Protein AF-A0A950RPM1-F1 (afdb_monomer)

Radius of gyration: 21.14 Å; Cα contacts (8 Å, |Δi|>4): 166; chains: 1; bounding box: 54×52×48 Å

Foldseek 3Di:
DDADPPQPVAKDWQLHGDGDDDDAAQIWIDDPLDIDGDDDLVRNQVVCVVQVNDDPDDDPDDDDDDDDDDDDDDDPDDPPPPPVPPPDPDPPQPFDWDADPRWTDGRNRTDDDDDPDADPVRVVVVVVLVVVLVSLLCQLSNNWDDDPPHPDIDGDVVSVVSVVVSVVVVVVVVCCVVPVVVPPD

Sequence (185 aa):
ILTDLESTNGTRVNGRVIQICRLQAGDRISLGRSMLLFGSNEEILARMADLGGLPPAAEPGKNSASRTEGSATIRAANLTMPLEQDSPFDLNPGDDITIANGNFFVGTRPLPPLPQKLSPSQAARLAEILDFLHRGLTNATENIRTAEDTSEVQLVFADWQKILGVHMLLGRYLRAISEPESLED

Structure (mmCIF, N/CA/C/O backbone):
data_AF-A0A950RPM1-F1
#
_entry.id   AF-A0A950RPM1-F1
#
loop_
_atom_site.group_PDB
_atom_site.id
_atom_site.type_symbol
_atom_site.label_atom_id
_atom_site.label_alt_id
_atom_site.label_comp_id
_atom_site.label_asym_id
_atom_site.label_entity_id
_atom_site.label_seq_id
_atom_site.pdbx_PDB_ins_code
_atom_site.Cartn_x
_atom_site.Cartn_y
_atom_site.Cartn_z
_atom_site.occupancy
_atom_site.B_iso_or_equiv
_atom_site.auth_seq_id
_atom_site.auth_comp_id
_atom_site.auth_asym_id
_atom_site.auth_atom_id
_atom_site.pdbx_PDB_model_num
ATOM 1 N N . ILE A 1 1 ? 16.239 11.193 -9.837 1.00 89.06 1 ILE A N 1
ATOM 2 C CA . ILE A 1 1 ? 17.192 10.092 -10.120 1.00 89.06 1 ILE A CA 1
ATOM 3 C C . ILE A 1 1 ? 17.511 9.442 -8.787 1.00 89.06 1 ILE A C 1
ATOM 5 O O . ILE A 1 1 ? 17.800 10.178 -7.852 1.00 89.06 1 ILE A O 1
ATOM 9 N N . LEU A 1 2 ? 17.381 8.122 -8.688 1.00 92.12 2 LEU A N 1
ATOM 10 C CA . LEU A 1 2 ? 17.774 7.331 -7.526 1.00 92.12 2 LEU A CA 1
ATOM 11 C C . LEU A 1 2 ? 19.083 6.618 -7.850 1.00 92.12 2 LEU A C 1
ATOM 13 O O . LEU A 1 2 ? 19.191 6.010 -8.914 1.00 92.12 2 LEU A O 1
ATOM 17 N N . THR A 1 3 ? 20.036 6.687 -6.929 1.00 93.81 3 THR A N 1
ATOM 18 C CA . THR A 1 3 ? 21.342 6.041 -7.054 1.00 93.81 3 THR A CA 1
ATOM 19 C C . THR A 1 3 ? 21.618 5.246 -5.788 1.00 93.81 3 THR A C 1
ATOM 21 O O . THR A 1 3 ? 21.488 5.782 -4.688 1.00 93.81 3 THR A O 1
ATOM 24 N N . ASP A 1 4 ? 21.996 3.982 -5.947 1.00 93.50 4 ASP A N 1
ATOM 25 C CA . ASP A 1 4 ? 22.487 3.141 -4.862 1.00 93.50 4 ASP A CA 1
ATOM 26 C C . ASP A 1 4 ? 23.968 3.440 -4.600 1.00 93.50 4 ASP A C 1
ATOM 28 O O . ASP A 1 4 ? 24.782 3.443 -5.524 1.00 93.50 4 ASP A O 1
ATOM 32 N N . LEU A 1 5 ? 24.311 3.709 -3.339 1.00 92.94 5 LEU A N 1
ATOM 33 C CA . LEU A 1 5 ? 25.677 4.011 -2.900 1.00 92.94 5 LEU A CA 1
ATOM 34 C C . LEU A 1 5 ? 26.314 2.783 -2.240 1.00 92.94 5 LEU A C 1
ATOM 36 O O . LEU A 1 5 ? 26.699 2.839 -1.075 1.00 92.94 5 LEU A O 1
ATOM 40 N N . GLU A 1 6 ? 26.369 1.672 -2.978 1.00 87.88 6 GLU A N 1
ATOM 41 C CA . GLU A 1 6 ? 26.925 0.388 -2.520 1.00 87.88 6 GLU A CA 1
ATOM 42 C C . GLU A 1 6 ? 26.231 -0.144 -1.257 1.00 87.88 6 GLU A C 1
ATOM 44 O O . GLU A 1 6 ? 26.862 -0.543 -0.274 1.00 87.88 6 GLU A O 1
ATOM 49 N N . SER A 1 7 ? 24.895 -0.140 -1.258 1.00 86.12 7 SER A N 1
ATOM 50 C CA . SER A 1 7 ? 24.158 -0.642 -0.101 1.00 86.12 7 SER A CA 1
ATOM 51 C C . SER A 1 7 ? 24.370 -2.150 0.074 1.00 86.12 7 SER A C 1
ATOM 53 O O . SER A 1 7 ? 24.330 -2.928 -0.878 1.00 86.12 7 SER A O 1
ATOM 55 N N . THR A 1 8 ? 24.546 -2.597 1.321 1.00 84.44 8 THR A N 1
ATOM 56 C CA . THR A 1 8 ? 24.874 -4.002 1.638 1.00 84.44 8 THR A CA 1
ATOM 57 C C . THR A 1 8 ? 23.846 -5.006 1.104 1.00 84.44 8 THR A C 1
ATOM 59 O O . THR A 1 8 ? 24.207 -6.122 0.744 1.00 84.44 8 THR A O 1
ATOM 62 N N . ASN A 1 9 ? 22.568 -4.615 1.042 1.00 81.44 9 ASN A N 1
ATOM 63 C CA . ASN A 1 9 ? 21.465 -5.473 0.590 1.00 81.44 9 ASN A CA 1
ATOM 64 C C . ASN A 1 9 ? 20.953 -5.119 -0.822 1.00 81.44 9 ASN A C 1
ATOM 66 O O . ASN A 1 9 ? 20.036 -5.780 -1.317 1.00 81.44 9 ASN A O 1
ATOM 70 N N . GLY A 1 10 ? 21.521 -4.084 -1.452 1.00 86.50 10 GLY A N 1
ATOM 71 C CA . GLY A 1 10 ? 21.018 -3.478 -2.681 1.00 86.50 10 GLY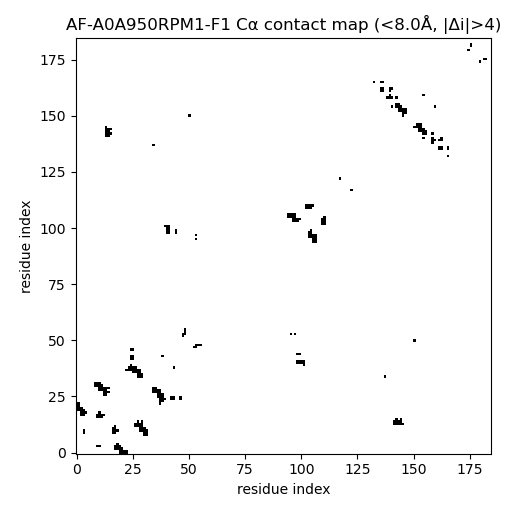 A CA 1
ATOM 72 C C . GLY A 1 10 ? 19.753 -2.631 -2.476 1.00 86.50 10 GLY A C 1
ATOM 73 O O . GLY A 1 10 ? 18.890 -2.938 -1.648 1.00 86.50 10 GLY A O 1
ATOM 74 N N . THR A 1 11 ? 19.609 -1.579 -3.283 1.00 91.00 11 THR A N 1
ATOM 75 C CA . THR A 1 11 ? 18.355 -0.826 -3.426 1.00 91.00 11 THR A CA 1
ATOM 76 C C . THR A 1 11 ? 17.504 -1.458 -4.518 1.00 91.00 11 THR A C 1
ATOM 78 O O . THR A 1 11 ? 18.007 -1.785 -5.596 1.00 91.00 11 THR A O 1
ATOM 81 N N . ARG A 1 12 ? 16.203 -1.631 -4.262 1.00 90.12 12 ARG A N 1
ATOM 82 C CA . ARG A 1 12 ? 15.268 -2.181 -5.252 1.00 90.12 12 ARG A CA 1
ATOM 83 C C . ARG A 1 12 ? 14.197 -1.177 -5.638 1.00 90.12 12 ARG A C 1
ATOM 85 O O . ARG A 1 12 ? 13.674 -0.485 -4.770 1.00 90.12 12 ARG A O 1
ATOM 92 N N . VAL A 1 13 ? 13.831 -1.160 -6.915 1.00 89.75 13 VAL A N 1
ATOM 93 C CA . VAL A 1 13 ? 12.678 -0.430 -7.455 1.00 89.75 13 VAL A CA 1
ATOM 94 C C . VAL A 1 13 ? 11.773 -1.436 -8.156 1.00 89.75 13 VAL A C 1
ATOM 96 O O . VAL A 1 13 ? 12.243 -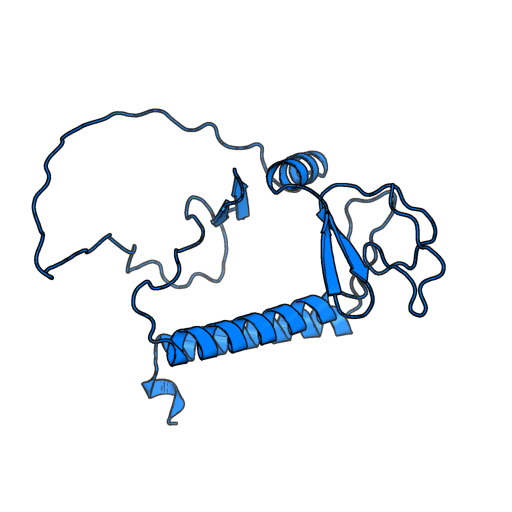2.189 -9.007 1.00 89.75 13 VAL A O 1
ATOM 99 N N . ASN A 1 14 ? 10.501 -1.500 -7.756 1.00 88.12 14 ASN A N 1
ATOM 100 C CA . ASN A 1 14 ? 9.512 -2.464 -8.251 1.00 88.12 14 ASN A CA 1
ATOM 101 C C . ASN A 1 14 ? 10.079 -3.898 -8.287 1.00 88.12 14 ASN A C 1
ATOM 103 O O . ASN A 1 14 ? 10.084 -4.546 -9.327 1.00 88.12 14 ASN A O 1
ATOM 107 N N . GLY A 1 15 ? 10.674 -4.339 -7.171 1.00 83.56 15 GLY A N 1
ATOM 108 C CA . GLY A 1 15 ? 11.259 -5.678 -6.998 1.00 83.56 15 GLY A CA 1
ATOM 109 C C . GLY A 1 15 ? 12.627 -5.914 -7.658 1.00 83.56 15 GLY A C 1
ATOM 110 O O . GLY A 1 15 ? 13.318 -6.875 -7.303 1.00 83.56 15 GLY A O 1
ATOM 111 N N . ARG A 1 16 ? 13.073 -5.031 -8.559 1.00 86.31 16 ARG A N 1
ATOM 112 C CA . ARG A 1 16 ? 14.345 -5.152 -9.292 1.00 86.31 16 ARG A CA 1
ATOM 113 C C . ARG A 1 16 ? 15.472 -4.406 -8.582 1.00 86.31 16 ARG A C 1
ATOM 115 O O . ARG A 1 16 ? 15.290 -3.260 -8.189 1.00 86.31 16 ARG A O 1
ATOM 122 N N . VAL A 1 17 ? 16.640 -5.036 -8.435 1.00 90.00 17 VAL A N 1
ATOM 123 C CA . VAL A 1 17 ? 17.845 -4.376 -7.897 1.00 90.00 17 VAL A CA 1
ATOM 124 C C . VAL A 1 17 ? 18.348 -3.354 -8.914 1.00 90.00 17 VAL A C 1
ATOM 126 O O . VAL A 1 17 ? 18.471 -3.676 -10.094 1.00 90.00 17 VAL A O 1
ATOM 129 N N . ILE A 1 18 ? 18.630 -2.135 -8.459 1.00 92.25 18 ILE A N 1
ATOM 130 C CA . ILE A 1 18 ? 19.110 -1.038 -9.304 1.00 92.25 18 ILE A CA 1
ATOM 131 C C . ILE A 1 18 ? 20.417 -0.470 -8.762 1.00 92.25 18 ILE A C 1
ATOM 133 O O . ILE A 1 18 ? 20.672 -0.512 -7.562 1.00 92.25 18 ILE A O 1
ATOM 137 N N . GLN A 1 19 ? 21.213 0.109 -9.661 1.00 91.38 19 GLN A N 1
ATOM 138 C CA . GLN A 1 19 ? 22.347 0.961 -9.299 1.00 91.38 19 GLN A CA 1
ATOM 139 C C . GLN A 1 19 ? 22.016 2.436 -9.545 1.00 91.38 19 GLN A C 1
ATOM 141 O O . GLN A 1 19 ? 22.232 3.270 -8.675 1.00 91.38 19 GLN A O 1
ATOM 146 N N . ILE A 1 20 ? 21.438 2.761 -10.706 1.00 93.19 20 ILE A N 1
ATOM 147 C CA . ILE A 1 20 ? 20.898 4.087 -11.028 1.00 93.19 20 ILE A CA 1
ATOM 148 C C . ILE A 1 20 ? 19.568 3.888 -11.754 1.00 93.19 20 ILE A C 1
ATOM 150 O O . ILE A 1 20 ? 19.485 3.094 -12.688 1.00 93.19 20 ILE A O 1
ATOM 154 N N . CYS A 1 21 ? 18.527 4.607 -11.341 1.00 91.12 21 CYS A N 1
ATOM 155 C CA . CYS A 1 21 ? 17.209 4.553 -11.967 1.00 91.12 21 CYS A CA 1
ATOM 156 C C . CYS A 1 21 ? 16.540 5.937 -11.966 1.00 91.12 21 CYS A C 1
ATOM 158 O O . CYS A 1 21 ? 16.669 6.720 -11.018 1.00 91.12 21 CYS A O 1
ATOM 160 N N . ARG A 1 22 ? 15.796 6.264 -13.029 1.00 92.19 22 ARG A N 1
ATOM 161 C CA . ARG A 1 22 ? 14.889 7.416 -13.022 1.00 92.19 22 ARG A CA 1
ATOM 162 C C . ARG A 1 22 ? 13.542 6.968 -12.463 1.00 92.19 22 ARG A C 1
ATOM 164 O O . ARG A 1 22 ? 12.794 6.297 -13.157 1.00 92.19 22 ARG A O 1
ATOM 171 N N . LEU A 1 23 ? 13.252 7.391 -11.235 1.00 90.69 23 LEU A N 1
ATOM 172 C CA . LEU A 1 23 ? 11.967 7.133 -10.594 1.00 90.69 23 LEU A CA 1
ATOM 173 C C . LEU A 1 23 ? 10.821 7.836 -11.319 1.00 90.69 23 LEU A C 1
ATOM 175 O O . LEU A 1 23 ? 10.962 8.974 -11.783 1.00 90.69 23 LEU A O 1
ATOM 179 N N . GLN A 1 24 ? 9.688 7.155 -11.350 1.00 89.50 24 GLN A N 1
ATOM 180 C CA . GLN A 1 24 ? 8.403 7.659 -11.790 1.00 89.50 24 GLN A CA 1
ATOM 181 C C . GLN A 1 24 ? 7.399 7.545 -10.640 1.00 89.50 24 GLN A C 1
ATOM 183 O O . GLN A 1 24 ? 7.525 6.668 -9.786 1.00 89.50 24 GLN A O 1
ATOM 188 N N . ALA A 1 25 ? 6.416 8.447 -10.590 1.00 88.00 25 ALA A N 1
ATOM 189 C CA . ALA A 1 25 ? 5.391 8.410 -9.549 1.00 88.00 25 ALA A CA 1
ATOM 190 C C . ALA A 1 25 ? 4.728 7.022 -9.490 1.00 88.00 25 ALA A C 1
ATOM 192 O O . ALA A 1 25 ? 4.478 6.404 -10.519 1.00 88.00 25 ALA A O 1
ATOM 193 N N . GLY A 1 26 ? 4.492 6.507 -8.292 1.00 85.25 26 GLY A N 1
ATOM 194 C CA . GLY A 1 26 ? 3.957 5.167 -8.058 1.00 85.25 26 GLY A CA 1
ATOM 195 C C . GLY A 1 26 ? 5.018 4.069 -7.980 1.00 85.25 26 GLY A C 1
ATOM 196 O O . GLY A 1 26 ? 4.678 2.940 -7.635 1.00 85.25 26 GLY A O 1
ATOM 197 N N . ASP A 1 27 ? 6.295 4.371 -8.241 1.00 88.38 27 ASP A N 1
ATOM 198 C CA . ASP A 1 27 ? 7.369 3.396 -8.062 1.00 88.38 27 ASP A CA 1
ATOM 199 C C . ASP A 1 27 ? 7.525 3.009 -6.590 1.00 88.38 27 ASP A C 1
ATOM 201 O O . ASP A 1 27 ? 7.667 3.855 -5.698 1.00 88.38 27 ASP A O 1
ATOM 205 N N . ARG A 1 28 ? 7.566 1.700 -6.342 1.00 89.25 28 ARG A N 1
ATOM 206 C CA . ARG A 1 28 ? 7.879 1.134 -5.035 1.00 89.25 28 ARG A CA 1
ATOM 207 C C . ARG A 1 28 ? 9.387 1.003 -4.882 1.00 89.25 28 ARG A C 1
ATOM 209 O O . ARG A 1 28 ? 10.024 0.245 -5.608 1.00 89.25 28 ARG A O 1
ATOM 216 N N . ILE A 1 29 ? 9.941 1.628 -3.853 1.00 91.19 29 ILE A N 1
ATOM 217 C CA . ILE A 1 29 ? 11.353 1.531 -3.483 1.00 91.19 29 ILE A CA 1
ATOM 218 C C . ILE A 1 29 ? 11.474 0.645 -2.245 1.00 91.19 29 ILE A C 1
ATOM 220 O O . ILE A 1 29 ? 10.722 0.792 -1.282 1.00 91.19 29 ILE A O 1
ATOM 224 N N . SER A 1 30 ? 12.409 -0.299 -2.252 1.00 88.06 30 SER A N 1
ATOM 225 C CA . SER A 1 30 ? 12.717 -1.136 -1.089 1.00 88.06 30 SER A CA 1
ATOM 226 C C . SER A 1 30 ? 14.166 -0.937 -0.654 1.00 88.06 30 SER A C 1
ATOM 228 O O . SER A 1 30 ? 15.092 -1.071 -1.456 1.00 88.06 30 SER A O 1
ATOM 230 N N . LEU A 1 31 ? 14.328 -0.600 0.629 1.00 86.88 31 LEU A N 1
ATOM 231 C CA . LEU A 1 31 ? 15.597 -0.312 1.297 1.00 86.88 31 LEU A CA 1
ATOM 232 C C . LEU A 1 31 ? 15.710 -1.212 2.530 1.00 86.88 31 LEU A C 1
ATOM 234 O O . LEU A 1 31 ? 15.126 -0.933 3.581 1.00 86.88 31 LEU A O 1
ATOM 238 N N . GLY A 1 32 ? 16.423 -2.332 2.405 1.00 82.00 32 GLY A N 1
ATOM 239 C CA . GLY A 1 32 ? 16.428 -3.360 3.447 1.00 82.00 32 GLY A CA 1
ATOM 240 C C . GLY A 1 32 ? 15.007 -3.860 3.739 1.00 82.00 32 GLY A C 1
ATOM 241 O O . GLY A 1 32 ? 14.409 -4.524 2.903 1.00 82.00 32 GLY A O 1
ATOM 242 N N . ARG A 1 33 ? 14.463 -3.532 4.922 1.00 77.25 33 ARG A N 1
ATOM 243 C CA . ARG A 1 33 ? 13.091 -3.903 5.344 1.00 77.25 33 ARG A CA 1
ATOM 244 C C . ARG A 1 33 ? 12.059 -2.786 5.159 1.00 77.25 33 ARG A C 1
ATOM 246 O O . ARG A 1 33 ? 10.888 -2.990 5.468 1.00 77.25 33 ARG A O 1
ATOM 253 N N . SER A 1 34 ? 12.494 -1.606 4.728 1.00 77.94 34 SER A N 1
ATOM 254 C CA . SER A 1 34 ? 11.624 -0.449 4.541 1.00 77.94 34 SER A CA 1
ATOM 255 C C . SER A 1 34 ? 11.073 -0.427 3.120 1.00 77.94 34 SER A C 1
ATOM 257 O O . SER A 1 34 ? 11.815 -0.656 2.163 1.00 77.94 34 SER A O 1
ATOM 259 N N . MET A 1 35 ? 9.784 -0.116 2.994 1.00 85.88 35 MET A N 1
ATOM 260 C CA . MET A 1 35 ? 9.104 0.117 1.722 1.00 85.88 35 MET A CA 1
ATOM 261 C C . MET A 1 35 ? 8.695 1.587 1.649 1.00 85.88 35 MET A C 1
ATOM 263 O O . MET A 1 35 ? 8.142 2.123 2.608 1.00 85.88 35 MET A O 1
ATOM 267 N N . LEU A 1 36 ? 9.015 2.234 0.533 1.00 88.19 36 LEU A N 1
ATOM 268 C CA . LEU A 1 36 ? 8.648 3.612 0.230 1.00 88.19 36 LEU A CA 1
ATOM 269 C C . LEU A 1 36 ? 7.896 3.632 -1.101 1.00 88.19 36 LEU A C 1
ATOM 271 O O . LEU A 1 36 ? 8.272 2.920 -2.031 1.00 88.19 36 LEU A O 1
ATOM 275 N N . LEU A 1 37 ? 6.876 4.477 -1.200 1.00 88.69 37 LEU A N 1
ATOM 276 C CA . LEU A 1 37 ? 6.186 4.780 -2.449 1.00 88.69 37 LEU A CA 1
ATOM 277 C C . LEU A 1 37 ? 6.633 6.164 -2.923 1.00 88.69 37 LEU A C 1
ATOM 279 O O . LEU A 1 37 ? 6.642 7.109 -2.134 1.00 88.69 37 LEU A O 1
ATOM 283 N N . PHE A 1 38 ? 7.053 6.279 -4.180 1.00 90.12 38 PHE A N 1
ATOM 284 C CA . PHE A 1 38 ? 7.542 7.538 -4.735 1.00 90.12 38 PHE A CA 1
ATOM 285 C C . PHE A 1 38 ? 6.417 8.352 -5.387 1.00 90.12 38 PHE A C 1
ATOM 287 O O . PHE A 1 38 ? 5.630 7.810 -6.155 1.00 90.12 38 PHE A O 1
ATOM 294 N N . GLY A 1 39 ? 6.397 9.663 -5.144 1.00 86.94 39 GLY A N 1
ATOM 295 C CA . GLY A 1 39 ? 5.441 10.607 -5.735 1.00 86.94 39 GLY A CA 1
ATOM 296 C C . GLY A 1 39 ? 4.308 11.015 -4.791 1.00 86.94 39 GLY A C 1
ATOM 297 O O . GLY A 1 39 ? 4.053 10.370 -3.773 1.00 86.94 39 GLY A O 1
ATOM 298 N N . SER A 1 40 ? 3.646 12.122 -5.120 1.00 81.75 40 SER A N 1
ATOM 299 C CA . SER A 1 40 ? 2.413 12.546 -4.459 1.00 81.75 40 SER A CA 1
ATOM 300 C C . SER A 1 40 ? 1.227 11.716 -4.949 1.00 81.75 40 SER A C 1
ATOM 302 O O . SER A 1 40 ? 1.261 11.120 -6.026 1.00 81.75 40 SER A O 1
ATOM 304 N N . ASN A 1 41 ? 0.137 11.716 -4.184 1.00 75.00 41 ASN A N 1
ATOM 305 C CA . ASN A 1 41 ? -1.092 11.055 -4.616 1.00 75.00 41 ASN A CA 1
ATOM 306 C C . ASN A 1 41 ? -1.585 11.599 -5.972 1.00 75.00 41 ASN A C 1
ATOM 308 O O . ASN A 1 41 ? -1.994 10.813 -6.819 1.00 75.00 41 ASN A O 1
ATOM 312 N N . GLU A 1 42 ? -1.473 12.910 -6.212 1.00 78.88 42 GLU A N 1
ATOM 313 C CA . GLU A 1 42 ? -1.831 13.557 -7.486 1.00 78.88 42 GLU A CA 1
ATOM 314 C C . GLU A 1 42 ? -0.942 13.098 -8.651 1.00 78.88 42 GLU A C 1
ATOM 316 O O . GLU A 1 42 ? -1.446 12.794 -9.731 1.00 78.88 42 GLU A O 1
ATOM 321 N N . GLU A 1 43 ? 0.371 12.988 -8.434 1.00 81.81 43 GLU A N 1
ATOM 322 C CA . GLU A 1 43 ? 1.311 12.520 -9.459 1.00 81.81 43 GLU A CA 1
ATOM 323 C C . GLU A 1 43 ? 1.082 11.044 -9.812 1.00 81.81 43 GLU A C 1
ATOM 325 O O . GLU A 1 43 ? 1.159 10.661 -10.982 1.00 81.81 43 GLU A O 1
ATOM 330 N N . ILE A 1 44 ? 0.780 10.213 -8.808 1.00 80.56 44 ILE A N 1
ATOM 331 C CA . ILE A 1 44 ? 0.452 8.794 -8.997 1.00 80.56 44 ILE A CA 1
ATOM 332 C C . ILE A 1 44 ? -0.823 8.662 -9.831 1.00 80.56 44 ILE A C 1
ATOM 334 O O . ILE A 1 44 ? -0.862 7.878 -10.776 1.00 80.56 44 ILE A O 1
ATOM 338 N N . LEU A 1 45 ? -1.844 9.461 -9.527 1.00 74.62 45 LEU A N 1
ATOM 339 C CA . LEU A 1 45 ? -3.117 9.450 -10.243 1.00 74.62 45 LEU A CA 1
ATOM 340 C C . LEU A 1 45 ? -3.000 9.880 -11.693 1.00 74.62 45 LEU A C 1
ATOM 342 O O . LEU A 1 45 ? -3.530 9.197 -12.566 1.00 74.62 45 LEU A O 1
ATOM 346 N N . ALA A 1 46 ? -2.306 10.992 -11.946 1.00 79.06 46 ALA A N 1
ATOM 347 C CA . ALA A 1 46 ? -2.075 11.476 -13.301 1.00 79.06 46 ALA A CA 1
ATOM 348 C C . ALA A 1 46 ? -1.438 10.373 -14.156 1.00 79.06 46 ALA A C 1
ATOM 350 O O . ALA A 1 46 ? -1.905 10.072 -15.250 1.00 79.06 46 ALA A O 1
ATOM 351 N N . ARG A 1 47 ? -0.454 9.668 -13.592 1.00 79.88 47 ARG A N 1
ATOM 352 C CA . ARG A 1 47 ? 0.169 8.522 -14.252 1.00 79.88 47 ARG A CA 1
ATOM 353 C C . ARG A 1 47 ? -0.780 7.332 -14.422 1.00 79.88 47 ARG A C 1
ATOM 355 O O . ARG A 1 47 ? -0.739 6.687 -15.462 1.00 79.88 47 ARG A O 1
ATOM 362 N N . MET A 1 48 ? -1.610 6.999 -13.433 1.00 72.44 48 MET A N 1
ATOM 363 C CA . MET A 1 48 ? -2.595 5.914 -13.572 1.00 72.44 48 MET A CA 1
ATOM 364 C C . MET A 1 48 ? -3.615 6.210 -14.681 1.00 72.44 48 MET A C 1
ATOM 366 O O . MET A 1 48 ? -3.987 5.295 -15.415 1.00 72.44 48 MET A O 1
ATOM 370 N N . ALA A 1 49 ? -4.017 7.475 -14.839 1.00 73.25 49 ALA A N 1
ATOM 371 C CA . ALA A 1 49 ? -4.863 7.926 -15.941 1.00 73.25 49 ALA A CA 1
ATOM 372 C C . ALA A 1 49 ? -4.141 7.803 -17.297 1.00 73.25 49 ALA A C 1
ATOM 374 O O . ALA A 1 49 ? -4.711 7.252 -18.237 1.00 73.25 49 ALA A O 1
ATOM 375 N N . ASP A 1 50 ? -2.870 8.214 -17.379 1.00 75.88 50 ASP A N 1
ATOM 376 C CA . ASP A 1 50 ? -2.047 8.076 -18.593 1.00 75.88 50 ASP A CA 1
ATOM 377 C C . ASP A 1 50 ? -1.846 6.609 -19.013 1.00 75.88 50 ASP A C 1
ATOM 379 O O . ASP A 1 50 ? -1.810 6.292 -20.202 1.00 75.88 50 ASP A O 1
ATOM 383 N N . LEU A 1 51 ? -1.731 5.696 -18.042 1.00 72.00 51 LEU A N 1
ATOM 384 C CA . LEU A 1 51 ? -1.564 4.256 -18.275 1.00 72.00 51 LEU A CA 1
ATOM 385 C C . LEU A 1 51 ? -2.884 3.531 -18.606 1.00 72.00 51 LEU A C 1
ATOM 387 O O . LEU A 1 51 ? -2.861 2.319 -18.825 1.00 72.00 51 LEU A O 1
ATOM 391 N N . GLY A 1 52 ? -4.012 4.253 -18.668 1.00 61.81 52 GLY A N 1
ATOM 392 C CA . GLY A 1 52 ? -5.329 3.717 -19.032 1.00 61.81 52 GLY A CA 1
ATOM 393 C C . GLY A 1 52 ? -6.068 2.998 -17.899 1.00 61.81 52 GLY A C 1
ATOM 394 O O . GLY A 1 52 ? -6.971 2.212 -18.174 1.00 61.81 52 GLY A O 1
ATOM 395 N N . GLY A 1 53 ? -5.682 3.231 -16.639 1.00 54.31 53 GLY A N 1
ATOM 396 C CA . GLY A 1 53 ? -6.213 2.520 -15.471 1.00 54.31 53 GLY A CA 1
ATOM 397 C C . GLY A 1 53 ? -7.488 3.103 -14.851 1.00 54.31 53 GLY A C 1
ATOM 398 O O . GLY A 1 53 ? -8.158 2.378 -14.126 1.00 54.31 53 GLY A O 1
ATOM 399 N N . LEU A 1 54 ? -7.840 4.366 -15.125 1.00 47.25 54 LEU A N 1
ATOM 400 C CA . LEU A 1 54 ? -9.042 5.036 -14.599 1.00 47.25 54 LEU A CA 1
ATOM 401 C C . LEU A 1 54 ? -9.696 5.934 -15.672 1.00 47.25 54 LEU A C 1
ATOM 403 O O . LEU A 1 54 ? -8.967 6.593 -16.421 1.00 47.25 54 LEU A O 1
ATOM 407 N N . PRO A 1 55 ? -11.039 6.047 -15.725 1.00 43.72 55 PRO A N 1
ATOM 408 C CA . PRO A 1 55 ? -11.699 7.117 -16.470 1.00 43.72 55 PRO A CA 1
ATOM 409 C C . PRO A 1 55 ? -11.337 8.500 -15.881 1.00 43.72 55 PRO A C 1
ATOM 411 O O . PRO A 1 55 ? -11.084 8.614 -14.678 1.00 43.72 55 PRO A O 1
ATOM 414 N N . PRO A 1 56 ? -11.281 9.564 -16.708 1.00 42.31 56 PRO A N 1
ATOM 415 C CA . PRO A 1 56 ? -10.887 10.899 -16.263 1.00 42.31 56 PRO A CA 1
ATOM 416 C C . PRO A 1 56 ? -11.805 11.404 -15.145 1.00 42.31 56 PRO A C 1
ATOM 418 O O . PRO A 1 56 ? -13.019 11.204 -15.193 1.00 42.31 56 PRO A O 1
ATOM 421 N N . ALA A 1 57 ? -11.200 12.060 -14.149 1.00 47.28 57 ALA A N 1
ATOM 422 C CA . ALA A 1 57 ? -11.858 12.600 -12.964 1.00 47.28 57 ALA A CA 1
ATOM 423 C C . ALA A 1 57 ? -13.180 13.302 -13.315 1.00 47.28 57 ALA A C 1
ATOM 425 O O . ALA A 1 57 ? -13.202 14.271 -14.077 1.00 47.28 57 ALA A O 1
ATOM 426 N N . ALA A 1 58 ? -14.285 12.810 -12.753 1.00 45.56 58 ALA A N 1
ATOM 427 C CA . ALA A 1 58 ? -15.572 13.472 -12.867 1.00 45.56 58 ALA A CA 1
ATOM 428 C C . ALA A 1 58 ? -15.495 14.848 -12.183 1.00 45.56 58 ALA A C 1
ATOM 430 O O . ALA A 1 58 ? -15.212 14.956 -10.989 1.00 45.56 58 ALA A O 1
ATOM 431 N N . GLU A 1 59 ? -15.733 15.898 -12.966 1.00 34.91 59 GLU A N 1
ATOM 432 C CA . GLU A 1 59 ? -15.840 17.286 -12.516 1.00 34.91 59 GLU A CA 1
ATOM 433 C C . GLU A 1 59 ? -16.812 17.416 -11.322 1.00 34.91 59 GLU A C 1
ATOM 435 O O . GLU A 1 59 ? -17.918 16.862 -11.365 1.00 34.91 59 GLU A O 1
ATOM 440 N N . PRO A 1 60 ? -16.462 18.178 -10.267 1.00 40.59 60 PRO A N 1
ATOM 441 C CA . PRO A 1 60 ? -17.346 18.405 -9.134 1.00 40.59 60 PRO A CA 1
ATOM 442 C C . PRO A 1 60 ? -18.553 19.243 -9.573 1.00 40.59 60 PRO A C 1
ATOM 444 O O . PRO A 1 60 ? -18.491 20.467 -9.723 1.00 40.59 60 PRO A O 1
ATOM 447 N N . GLY A 1 61 ? -19.681 18.562 -9.769 1.00 36.28 61 GLY A N 1
ATOM 448 C CA . GLY A 1 61 ? -20.980 19.169 -10.013 1.00 36.28 61 GLY A CA 1
ATOM 449 C C . GLY A 1 61 ? -21.372 20.102 -8.868 1.00 36.28 61 GLY A C 1
ATOM 450 O O . GLY A 1 61 ? -21.694 19.670 -7.763 1.00 36.28 61 GLY A O 1
ATOM 451 N N . LYS A 1 62 ? -21.352 21.405 -9.157 1.00 37.16 62 LYS A N 1
ATOM 452 C CA . LYS A 1 62 ? -21.995 22.470 -8.380 1.00 37.16 62 LYS A CA 1
ATOM 453 C C . LYS A 1 62 ? -23.428 22.066 -8.026 1.00 37.16 62 LYS A C 1
ATOM 455 O O . LYS A 1 62 ? -24.155 21.712 -8.943 1.00 37.16 62 LYS A O 1
ATOM 460 N N . ASN A 1 63 ? -23.824 22.211 -6.754 1.00 35.12 63 ASN A N 1
ATOM 461 C CA . ASN A 1 63 ? -25.143 22.710 -6.324 1.00 35.12 63 ASN A CA 1
ATOM 462 C C . ASN A 1 63 ? -25.174 23.043 -4.807 1.00 35.12 63 ASN 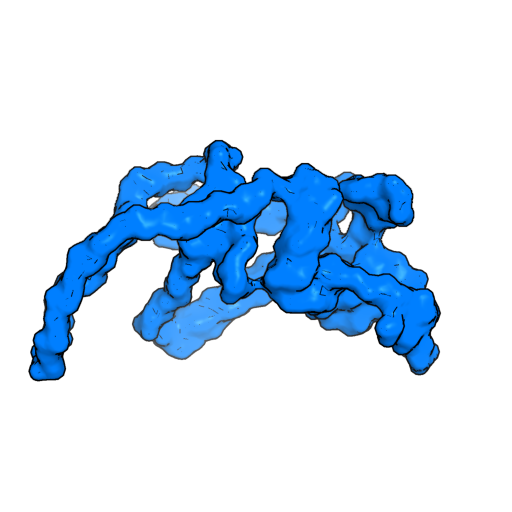A C 1
ATOM 464 O O . ASN A 1 63 ? -25.125 22.154 -3.968 1.00 35.12 63 ASN A O 1
ATOM 468 N N . SER A 1 64 ? -25.241 24.359 -4.526 1.00 37.03 64 SER A N 1
ATOM 469 C CA . SER A 1 64 ? -25.871 25.129 -3.418 1.00 37.03 64 SER A CA 1
ATOM 470 C C . SER A 1 64 ? -25.964 24.544 -1.992 1.00 37.03 64 SER A C 1
ATOM 472 O O . SER A 1 64 ? -26.647 23.556 -1.774 1.00 37.03 64 SER A O 1
ATOM 474 N N . ALA A 1 65 ? -25.277 25.133 -0.994 1.00 37.66 65 ALA A N 1
ATOM 475 C CA . ALA A 1 65 ? -25.707 26.247 -0.095 1.00 37.66 65 ALA A CA 1
ATOM 476 C C . ALA A 1 65 ? -26.758 25.815 0.970 1.00 37.66 65 ALA A C 1
ATOM 478 O O . ALA A 1 65 ? -27.760 25.228 0.606 1.00 37.66 65 ALA A O 1
ATOM 479 N N . SER A 1 66 ? -26.643 26.072 2.287 1.00 33.16 66 SER A N 1
ATOM 480 C CA . SER A 1 66 ? -26.305 27.338 2.962 1.00 33.16 66 SER A CA 1
ATOM 481 C C . SER A 1 66 ? -25.894 27.216 4.456 1.00 33.16 66 SER A C 1
ATOM 483 O O . SER A 1 66 ? -26.369 26.329 5.154 1.00 33.16 66 SER A O 1
ATOM 485 N N . ARG A 1 67 ? -25.100 28.207 4.914 1.00 36.66 67 ARG A N 1
ATOM 486 C CA . ARG A 1 67 ? -24.943 28.870 6.250 1.00 36.66 67 ARG A CA 1
ATOM 487 C C . ARG A 1 67 ? -25.786 28.366 7.450 1.00 36.66 67 ARG A C 1
ATOM 489 O O . ARG A 1 67 ? -26.986 28.172 7.313 1.00 36.66 67 ARG A O 1
ATOM 496 N N . THR A 1 68 ? -25.265 28.332 8.689 1.00 30.41 68 THR A N 1
ATOM 497 C CA . THR A 1 68 ? -25.117 29.512 9.591 1.00 30.41 68 THR A CA 1
ATOM 498 C C . THR A 1 68 ? -24.266 29.198 10.846 1.00 30.41 68 THR A C 1
ATOM 500 O O . THR A 1 68 ? -24.197 28.057 11.289 1.00 30.41 68 THR A O 1
ATOM 503 N N . GLU A 1 69 ? -23.626 30.242 11.383 1.00 36.94 69 GLU A N 1
ATOM 504 C CA . GLU A 1 69 ? -22.789 30.356 12.593 1.00 36.94 69 GLU A CA 1
ATOM 505 C C . GLU A 1 69 ? -23.483 29.983 13.923 1.00 36.94 69 GLU A C 1
ATOM 507 O O . GLU A 1 69 ? -24.699 30.104 14.052 1.00 36.94 69 GLU A O 1
ATOM 512 N N . GLY A 1 70 ? -22.691 29.659 14.959 1.00 27.28 70 GLY A N 1
ATOM 513 C CA . GLY A 1 70 ? -23.144 29.700 16.358 1.00 27.28 70 GLY A CA 1
ATOM 514 C C . GLY A 1 70 ? -22.355 28.812 17.323 1.00 27.28 70 GLY A C 1
ATOM 515 O O . GLY A 1 70 ? -22.525 27.599 17.347 1.00 27.28 70 GLY A O 1
ATOM 516 N N . SER A 1 71 ? -21.516 29.428 18.157 1.00 47.44 71 SER A N 1
ATOM 517 C CA . SER A 1 71 ? -20.851 28.790 19.298 1.00 47.44 71 SER A CA 1
ATOM 518 C C . SER A 1 71 ? -21.874 28.428 20.384 1.00 47.44 71 SER A C 1
ATOM 520 O O . SER A 1 71 ? -22.495 29.324 20.951 1.00 47.44 71 SER A O 1
ATOM 522 N N . ALA A 1 72 ? -22.045 27.140 20.691 1.00 28.81 72 ALA A N 1
ATOM 523 C CA . ALA A 1 72 ? -22.639 26.667 21.942 1.00 28.81 72 ALA A CA 1
ATOM 524 C C . ALA A 1 72 ? -22.271 25.195 22.177 1.00 28.81 72 ALA A C 1
ATOM 526 O O . ALA A 1 72 ? -22.357 24.351 21.290 1.00 28.81 72 ALA A O 1
ATOM 527 N N . THR A 1 73 ? -21.850 24.898 23.398 1.00 39.91 73 THR A N 1
ATOM 528 C CA . THR A 1 73 ? -21.559 23.572 23.942 1.00 39.91 73 THR A CA 1
ATOM 529 C C . THR A 1 73 ? -22.720 22.592 23.734 1.00 39.91 73 THR A C 1
ATOM 531 O O . THR A 1 73 ? -23.796 22.762 24.305 1.00 39.91 73 THR A O 1
ATOM 534 N N . ILE A 1 74 ? -22.495 21.516 22.971 1.00 34.81 74 ILE A N 1
ATOM 535 C CA . ILE A 1 74 ? -23.472 20.431 22.809 1.00 34.81 74 ILE A CA 1
ATOM 536 C C . ILE A 1 74 ? -23.036 19.232 23.653 1.00 34.81 74 ILE A C 1
ATOM 538 O O . ILE A 1 74 ? -22.047 18.551 23.384 1.00 34.81 74 ILE A O 1
ATOM 542 N N . ARG A 1 75 ? -23.809 19.026 24.724 1.00 26.45 75 ARG A N 1
ATOM 543 C CA . ARG A 1 75 ? -23.899 17.797 25.516 1.00 26.45 75 ARG A CA 1
ATOM 544 C C . ARG A 1 75 ? -23.954 16.571 24.606 1.00 26.45 75 ARG A C 1
ATOM 546 O O . ARG A 1 75 ? -24.603 16.601 23.570 1.00 26.45 75 ARG A O 1
ATOM 553 N N . ALA A 1 76 ? -23.339 15.482 25.057 1.00 37.69 76 ALA A N 1
ATOM 554 C CA . ALA A 1 76 ? -23.440 14.160 24.457 1.00 37.69 76 ALA A CA 1
ATOM 555 C C . ALA A 1 76 ? -24.908 13.743 24.235 1.00 37.69 76 ALA A C 1
ATOM 557 O O . ALA A 1 76 ? -25.561 13.235 25.140 1.00 37.69 76 ALA A O 1
ATOM 558 N N . ALA A 1 77 ? -25.412 13.977 23.028 1.00 34.12 77 ALA A N 1
ATOM 559 C CA . ALA A 1 77 ? -26.611 13.376 22.473 1.00 34.12 77 ALA A CA 1
ATOM 560 C C . ALA A 1 77 ? -26.517 13.508 20.945 1.00 34.12 77 ALA A C 1
ATOM 562 O O . ALA A 1 77 ? -26.542 14.609 20.407 1.00 34.12 77 ALA A O 1
ATOM 563 N N . ASN A 1 78 ? -26.381 12.364 20.278 1.00 38.78 78 ASN A N 1
ATOM 564 C CA . ASN A 1 78 ? -26.692 12.145 18.865 1.00 38.78 78 ASN A CA 1
ATOM 565 C C . ASN A 1 78 ? -25.908 12.989 17.843 1.00 38.78 78 ASN A C 1
ATOM 567 O O . ASN A 1 78 ? -26.472 13.814 17.133 1.00 38.78 78 ASN A O 1
ATOM 571 N N . LEU A 1 79 ? -24.616 12.689 17.676 1.00 31.73 79 LEU A N 1
ATOM 572 C CA . LEU A 1 79 ? -23.944 12.890 16.386 1.00 31.73 79 LEU A CA 1
ATOM 573 C C . LEU A 1 79 ? -24.112 11.622 15.547 1.00 31.73 79 LEU A C 1
ATOM 575 O O . LEU A 1 79 ? -23.164 10.882 15.295 1.00 31.73 79 LEU A O 1
ATOM 579 N N . THR A 1 80 ? -25.349 11.381 15.123 1.00 34.09 80 THR A N 1
ATOM 580 C CA . THR A 1 80 ? -25.618 10.575 13.938 1.00 34.09 80 THR A CA 1
ATOM 581 C C . THR A 1 80 ? -25.260 11.462 12.746 1.00 34.09 80 THR A C 1
ATOM 583 O O . THR A 1 80 ? -26.114 12.108 12.149 1.00 34.09 80 THR A O 1
ATOM 586 N N . MET A 1 81 ? -23.970 11.523 12.399 1.00 35.97 81 MET A N 1
ATOM 587 C CA . MET A 1 81 ? -23.671 11.472 10.969 1.00 35.97 81 MET A CA 1
ATOM 588 C C . MET A 1 81 ? -24.395 10.216 10.484 1.00 35.97 81 MET A C 1
ATOM 590 O O . MET A 1 81 ? -24.246 9.183 11.149 1.00 35.97 81 MET A O 1
ATOM 594 N N . PRO A 1 82 ? -25.207 10.263 9.418 1.00 33.84 82 PRO A N 1
ATOM 595 C CA . PRO A 1 82 ? -25.561 9.033 8.755 1.00 33.84 82 PRO A CA 1
ATOM 596 C C . PRO A 1 82 ? -24.226 8.456 8.270 1.00 33.84 82 PRO A C 1
ATOM 598 O O . PRO A 1 82 ? -23.730 8.804 7.206 1.00 33.84 82 PRO A O 1
ATOM 601 N N . LEU A 1 83 ? -23.602 7.591 9.081 1.00 41.62 83 LEU A N 1
ATOM 602 C CA . LEU A 1 83 ? -23.037 6.391 8.496 1.00 41.62 83 LEU A CA 1
ATOM 603 C C . LEU A 1 83 ? -24.193 5.874 7.653 1.00 41.62 83 LEU A C 1
ATOM 605 O O . LEU A 1 83 ? -25.282 5.683 8.197 1.00 41.62 83 LEU A O 1
ATOM 609 N N . GLU A 1 84 ? -24.010 5.756 6.346 1.00 41.59 84 GLU A N 1
ATOM 610 C CA . GLU A 1 84 ? -24.902 4.941 5.537 1.00 41.59 84 GLU A CA 1
ATOM 611 C C . GLU A 1 84 ? -24.846 3.536 6.150 1.00 41.59 84 GLU A C 1
ATOM 613 O O . GLU A 1 84 ? -23.966 2.732 5.858 1.00 41.59 84 GLU A O 1
ATOM 618 N N . GLN A 1 85 ? -25.713 3.310 7.137 1.00 38.50 85 GLN A N 1
ATOM 619 C CA . GLN A 1 85 ? -25.662 2.197 8.079 1.00 38.50 85 GLN A CA 1
ATOM 620 C C . GLN A 1 85 ? -26.206 0.911 7.443 1.00 38.50 85 GLN A C 1
ATOM 622 O O . GLN A 1 85 ? -26.223 -0.122 8.096 1.00 38.50 85 GLN A O 1
ATOM 627 N N . ASP A 1 86 ? -26.578 0.988 6.163 1.00 37.75 86 ASP A N 1
ATOM 628 C CA . ASP A 1 86 ? -27.194 -0.064 5.360 1.00 37.75 86 ASP A CA 1
ATOM 629 C C . ASP A 1 86 ? -26.495 -0.235 4.001 1.00 37.75 86 ASP A C 1
ATOM 631 O O . ASP A 1 86 ? -27.132 -0.595 3.014 1.00 37.75 86 ASP A O 1
ATOM 635 N N . SER A 1 87 ? -25.184 0.012 3.892 1.00 42.50 87 SER A N 1
ATOM 636 C CA . SER A 1 87 ? -24.469 -0.539 2.735 1.00 42.50 87 SER A CA 1
ATOM 637 C C . SER A 1 87 ? -24.153 -2.006 3.048 1.00 42.50 87 SER A C 1
ATOM 639 O O . SER A 1 87 ? -23.280 -2.250 3.888 1.00 42.50 87 SER A O 1
ATOM 641 N N . PRO A 1 88 ? -24.858 -2.993 2.451 1.00 43.59 88 PRO A N 1
ATOM 642 C CA . PRO A 1 88 ? -24.431 -4.381 2.551 1.00 43.59 88 PRO A CA 1
ATOM 643 C C . PRO A 1 88 ? -22.972 -4.436 2.112 1.00 43.59 88 PRO A C 1
ATOM 645 O O . PRO A 1 88 ? -22.588 -3.752 1.164 1.00 43.59 88 PRO A O 1
ATOM 648 N N . PHE A 1 89 ? -22.158 -5.189 2.848 1.00 49.44 89 PHE A N 1
ATOM 649 C CA . PHE A 1 89 ? -20.751 -5.397 2.535 1.00 49.44 89 PHE A CA 1
ATOM 650 C C . PHE A 1 89 ? -20.644 -6.067 1.159 1.00 49.44 89 PHE A C 1
ATOM 652 O O . PHE A 1 89 ? -20.652 -7.291 1.043 1.00 49.44 89 PHE A O 1
ATOM 659 N N . ASP A 1 90 ? -20.643 -5.248 0.110 1.00 48.50 90 ASP A N 1
ATOM 660 C CA . ASP A 1 90 ? -20.619 -5.702 -1.265 1.00 48.50 90 ASP A CA 1
ATOM 661 C C . ASP A 1 90 ? -19.161 -5.881 -1.674 1.00 48.50 90 ASP A C 1
ATOM 663 O O . ASP A 1 90 ? -18.419 -4.927 -1.908 1.00 48.50 90 ASP A O 1
ATOM 667 N N . LEU A 1 91 ? -18.733 -7.142 -1.702 1.00 50.31 91 LEU A N 1
ATOM 668 C CA . LEU A 1 91 ? -17.425 -7.552 -2.208 1.00 50.31 91 LEU A CA 1
ATOM 669 C C . LEU A 1 91 ? -17.328 -7.441 -3.736 1.00 50.31 91 LEU A C 1
ATOM 671 O O . LEU A 1 91 ? -16.293 -7.802 -4.297 1.00 50.31 91 LEU A O 1
ATOM 675 N N . ASN A 1 92 ? -18.389 -6.987 -4.406 1.00 48.22 92 ASN A N 1
ATOM 676 C CA . ASN A 1 92 ? -18.448 -6.799 -5.842 1.00 48.22 92 ASN A CA 1
ATOM 677 C C . ASN A 1 92 ? -18.382 -5.293 -6.165 1.00 48.22 92 ASN A C 1
ATOM 679 O O . ASN A 1 92 ? -19.412 -4.624 -6.244 1.00 48.22 92 ASN A O 1
ATOM 683 N N . PRO A 1 93 ? -17.179 -4.712 -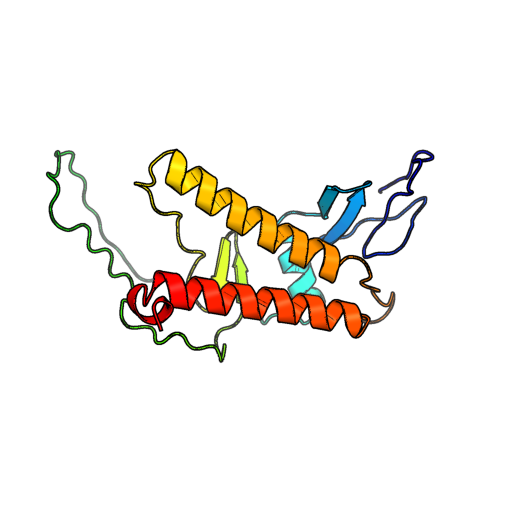6.320 1.00 52.62 93 PRO A N 1
ATOM 684 C CA . PRO A 1 93 ? -17.048 -3.291 -6.582 1.00 52.62 93 PRO A CA 1
ATOM 685 C C . PRO A 1 93 ? -17.482 -3.011 -8.026 1.00 52.62 93 PRO A C 1
ATOM 687 O O . PRO A 1 93 ? -16.715 -3.191 -8.966 1.00 52.62 93 PRO A O 1
ATOM 690 N N . GLY A 1 94 ? -18.728 -2.574 -8.210 1.00 53.28 94 GLY A N 1
ATOM 691 C CA . GLY A 1 94 ? -19.104 -1.772 -9.382 1.00 53.28 94 GLY A CA 1
ATOM 692 C C . GLY A 1 94 ? -18.602 -0.324 -9.277 1.00 53.28 94 GLY A C 1
ATOM 693 O O . GLY A 1 94 ? -18.684 0.430 -10.241 1.00 53.28 94 GLY A O 1
ATOM 694 N N . ASP A 1 95 ? -18.098 0.044 -8.098 1.00 62.91 95 ASP A N 1
ATOM 695 C CA . ASP A 1 95 ? -17.585 1.360 -7.751 1.00 62.91 95 ASP A CA 1
ATOM 696 C C . ASP A 1 95 ? -16.089 1.460 -8.096 1.00 62.91 95 ASP A C 1
ATOM 698 O O . ASP A 1 95 ? -15.263 0.723 -7.550 1.00 62.91 95 ASP A O 1
ATOM 702 N N . ASP A 1 96 ? -15.734 2.405 -8.969 1.00 62.91 96 ASP A N 1
ATOM 703 C CA . ASP A 1 96 ? -14.339 2.682 -9.317 1.00 62.91 96 ASP A CA 1
ATOM 704 C C . ASP A 1 96 ? -13.545 3.158 -8.093 1.00 62.91 96 ASP A C 1
ATOM 706 O O . ASP A 1 96 ? -13.993 4.003 -7.311 1.00 62.91 96 ASP A O 1
ATOM 710 N N . ILE A 1 97 ? -12.325 2.645 -7.939 1.00 67.75 97 ILE A N 1
ATOM 711 C CA . ILE A 1 97 ? -11.392 3.132 -6.925 1.00 67.75 97 ILE A CA 1
ATOM 712 C C . ILE A 1 97 ? -10.718 4.386 -7.473 1.00 67.75 97 ILE A C 1
ATOM 714 O O . ILE A 1 97 ? -9.980 4.308 -8.451 1.00 67.75 97 ILE A O 1
ATOM 718 N N . THR A 1 98 ? -10.924 5.532 -6.827 1.00 68.12 98 THR A N 1
ATOM 719 C CA . THR A 1 98 ? -10.255 6.786 -7.197 1.00 68.12 98 THR A CA 1
ATOM 720 C C . THR A 1 98 ? -9.419 7.301 -6.036 1.00 68.12 98 THR A C 1
ATOM 722 O O . THR A 1 98 ? -9.722 7.066 -4.874 1.00 68.12 98 THR A O 1
ATOM 725 N N . ILE A 1 99 ? -8.317 7.985 -6.319 1.00 65.12 99 ILE A N 1
ATOM 726 C CA . ILE A 1 99 ? -7.619 8.787 -5.311 1.00 65.12 99 ILE A CA 1
ATOM 727 C C . ILE A 1 99 ? -7.810 10.237 -5.770 1.00 65.12 99 ILE A C 1
ATOM 729 O O . ILE A 1 99 ? -7.806 10.500 -6.967 1.00 65.12 99 ILE A O 1
ATOM 733 N N . ALA A 1 100 ? -8.040 11.187 -4.872 1.00 65.56 100 ALA A N 1
ATOM 734 C CA . ALA A 1 100 ? -8.088 12.609 -5.222 1.00 65.56 100 ALA A CA 1
ATOM 735 C C . ALA A 1 100 ? -7.627 13.446 -4.031 1.00 65.56 100 ALA A C 1
ATOM 737 O O . ALA A 1 100 ? -8.063 13.212 -2.903 1.00 65.56 100 ALA A O 1
ATOM 738 N N . ASN A 1 101 ? -6.718 14.401 -4.262 1.00 66.12 101 ASN A N 1
ATOM 739 C CA . ASN A 1 101 ? -6.127 15.257 -3.219 1.00 66.12 101 ASN A CA 1
ATOM 740 C C . ASN A 1 101 ? -5.569 14.461 -2.021 1.00 66.12 101 ASN A C 1
ATOM 742 O O . ASN A 1 101 ? -5.625 14.892 -0.872 1.00 66.12 101 ASN A O 1
ATOM 746 N N . GLY A 1 102 ? -5.083 13.248 -2.288 1.00 63.50 102 GLY A N 1
ATOM 747 C CA . GLY A 1 102 ? -4.569 12.323 -1.286 1.00 63.50 102 GLY A CA 1
ATOM 748 C C . GLY A 1 102 ? -5.579 11.549 -0.450 1.00 63.50 102 GLY A C 1
ATOM 749 O O . GLY A 1 102 ? -5.167 10.806 0.438 1.00 63.50 102 GLY A O 1
ATOM 750 N N . ASN A 1 103 ? -6.862 11.646 -0.778 1.00 65.88 103 ASN A N 1
ATOM 751 C CA . ASN A 1 103 ? -7.893 10.785 -0.220 1.00 65.88 103 ASN A CA 1
ATOM 752 C C . ASN A 1 103 ? -8.150 9.612 -1.159 1.00 65.88 103 ASN A C 1
ATOM 754 O O . ASN A 1 103 ? -8.273 9.803 -2.364 1.00 65.88 103 ASN A O 1
ATOM 758 N N . PHE A 1 104 ? -8.238 8.412 -0.596 1.00 70.75 104 PHE A N 1
ATOM 759 C CA . PHE A 1 104 ? -8.691 7.211 -1.291 1.00 70.75 104 PHE A CA 1
ATOM 760 C C . PHE A 1 104 ? -10.221 7.177 -1.295 1.00 70.75 104 PHE A C 1
ATOM 762 O O . PHE A 1 104 ? -10.836 7.457 -0.266 1.00 70.75 104 PHE A O 1
ATOM 769 N N . PHE A 1 105 ? -10.823 6.829 -2.424 1.00 71.06 105 PHE A N 1
ATOM 770 C CA . PHE A 1 105 ? -12.260 6.744 -2.627 1.00 71.06 105 PHE A CA 1
ATOM 771 C C . PHE A 1 105 ? -12.630 5.401 -3.246 1.00 71.06 105 PHE A C 1
ATOM 773 O O . PHE A 1 105 ? -11.940 4.899 -4.133 1.00 71.06 105 PHE A O 1
ATOM 780 N N . VAL A 1 106 ? -13.759 4.857 -2.806 1.00 71.94 106 VAL A N 1
ATOM 781 C CA . VAL A 1 106 ? -14.448 3.748 -3.473 1.00 71.94 106 VAL A CA 1
ATOM 782 C C . VAL A 1 106 ? -15.775 4.303 -3.977 1.00 71.94 106 VAL A C 1
ATOM 784 O O . VAL A 1 106 ? -16.640 4.675 -3.178 1.00 71.94 106 VAL A O 1
ATOM 787 N N . GLY A 1 107 ? -15.898 4.471 -5.293 1.00 75.25 107 GLY A N 1
ATOM 788 C CA . GLY A 1 107 ? -16.978 5.235 -5.908 1.00 75.25 107 GLY A CA 1
ATOM 789 C C . GLY A 1 107 ? -16.889 6.697 -5.472 1.00 75.25 107 GLY A C 1
ATOM 790 O O . GLY A 1 107 ? -15.899 7.379 -5.726 1.00 75.25 107 GLY A O 1
ATOM 791 N N . THR A 1 108 ? -17.904 7.178 -4.757 1.00 70.19 108 THR A N 1
ATOM 792 C CA . THR A 1 108 ? -17.933 8.530 -4.168 1.00 70.19 108 THR A CA 1
ATOM 793 C C . THR A 1 108 ? -17.564 8.557 -2.682 1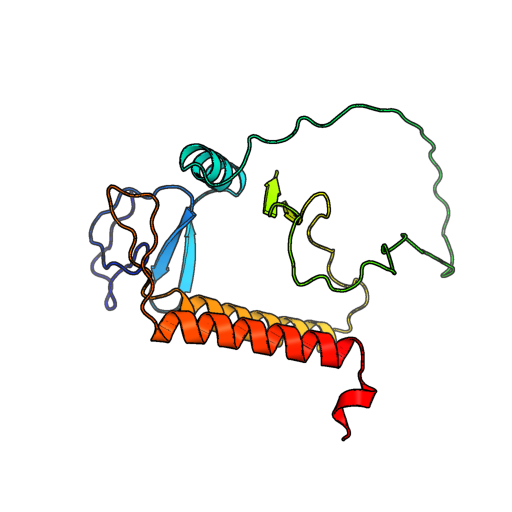.00 70.19 108 THR A C 1
ATOM 795 O O . THR A 1 108 ? -17.500 9.633 -2.082 1.00 70.19 108 THR A O 1
ATOM 798 N N . ARG A 1 109 ? -17.321 7.393 -2.064 1.00 70.00 109 ARG A N 1
ATOM 799 C CA . ARG A 1 109 ? -17.119 7.267 -0.615 1.00 70.00 109 ARG A CA 1
ATOM 800 C C . ARG A 1 109 ? -15.649 7.500 -0.257 1.00 70.00 109 ARG A C 1
ATOM 802 O O . ARG A 1 109 ? -14.815 6.706 -0.692 1.00 70.00 109 ARG A O 1
ATOM 809 N N . PRO A 1 110 ? -15.305 8.548 0.518 1.00 75.31 110 PRO A N 1
ATOM 810 C CA . PRO A 1 110 ? -13.930 8.774 0.949 1.00 75.31 110 PRO A CA 1
ATOM 811 C C . PRO A 1 110 ? -13.501 7.733 1.986 1.00 75.31 110 PRO A C 1
ATOM 813 O O . PRO A 1 110 ? -14.335 7.132 2.667 1.00 75.31 110 PRO A O 1
ATOM 816 N N . LEU A 1 111 ? -12.188 7.585 2.161 1.00 76.88 111 LEU A N 1
ATOM 817 C CA . LEU A 1 111 ? -11.593 6.821 3.252 1.00 76.88 111 LEU A CA 1
ATOM 818 C C . LEU A 1 111 ? -12.244 7.228 4.591 1.00 76.88 111 LEU A C 1
ATOM 820 O O . LEU A 1 111 ? -12.220 8.414 4.941 1.00 76.88 111 LEU A O 1
ATOM 824 N N . PRO A 1 112 ? -12.816 6.280 5.354 1.00 79.50 112 PRO A N 1
ATOM 825 C CA . PRO A 1 112 ? -13.473 6.606 6.608 1.00 79.50 112 PRO A CA 1
ATOM 826 C C . PRO A 1 112 ? -12.459 7.134 7.637 1.00 79.50 112 PRO A C 1
ATOM 828 O O . PRO A 1 112 ? -11.335 6.627 7.719 1.00 79.50 112 PRO A O 1
ATOM 831 N N . PRO A 1 113 ? -12.836 8.131 8.458 1.00 80.31 113 PRO A N 1
ATOM 832 C CA . PRO A 1 113 ? -11.970 8.613 9.525 1.00 80.31 113 PRO A CA 1
ATOM 833 C C . PRO A 1 113 ? -11.777 7.536 10.599 1.00 80.31 113 PRO A C 1
ATOM 835 O O . PRO A 1 113 ? -12.676 6.738 10.876 1.00 80.31 113 PRO A O 1
ATOM 838 N N . LEU A 1 114 ? -10.615 7.551 11.261 1.00 83.38 114 LEU A N 1
ATOM 839 C CA . LEU A 1 114 ? -10.373 6.679 12.409 1.00 83.38 114 LEU A CA 1
ATOM 840 C C . LEU A 1 114 ? -11.366 6.978 13.550 1.00 83.38 114 LEU A C 1
ATOM 842 O O . LEU A 1 114 ? -11.736 8.140 13.760 1.00 83.38 114 LEU A O 1
ATOM 846 N N . PRO A 1 115 ? -11.756 5.966 14.348 1.00 87.06 115 PRO A N 1
ATOM 847 C CA . PRO A 1 115 ? -12.587 6.189 15.524 1.00 87.06 115 PRO A CA 1
ATOM 848 C C . PRO A 1 115 ? -11.916 7.161 16.508 1.00 87.06 115 PRO A C 1
ATOM 850 O O . PRO A 1 115 ? -10.779 6.960 16.927 1.00 87.06 115 PRO A O 1
ATOM 853 N N . GLN A 1 116 ? -12.630 8.214 16.916 1.00 80.00 116 GLN A N 1
ATOM 854 C CA . GLN A 1 116 ? -12.046 9.307 17.714 1.00 80.00 116 GLN A CA 1
ATOM 855 C C . GLN A 1 116 ? -11.871 8.982 19.210 1.00 80.00 116 GLN A C 1
ATOM 857 O O . GLN A 1 116 ? -11.141 9.681 19.905 1.00 80.00 116 GLN A O 1
ATOM 862 N N . LYS A 1 117 ? -12.550 7.952 19.732 1.00 89.25 117 LYS A N 1
ATOM 863 C CA . LYS A 1 117 ? -12.598 7.626 21.174 1.00 89.25 117 LYS A CA 1
ATOM 864 C C . LYS A 1 117 ? -11.903 6.307 21.524 1.00 89.25 117 LYS A C 1
ATOM 866 O O . LYS A 1 117 ? -12.354 5.593 22.415 1.00 89.25 117 LYS A O 1
ATOM 871 N N . LEU A 1 118 ? -10.831 5.964 20.815 1.00 89.44 118 LEU A N 1
ATOM 872 C CA . LEU A 1 118 ? -10.029 4.791 21.161 1.00 89.44 118 LEU A CA 1
ATOM 873 C C . LEU A 1 118 ? -9.230 5.072 22.433 1.00 89.44 118 LEU A C 1
ATOM 875 O O . LEU A 1 118 ? -8.542 6.089 22.533 1.00 89.44 118 LEU A O 1
ATOM 879 N N . SER A 1 119 ? -9.288 4.156 23.400 1.00 94.75 119 SER A N 1
ATOM 880 C CA . SER A 1 119 ? -8.326 4.174 24.499 1.00 94.75 119 SER A CA 1
ATOM 881 C C . SER A 1 119 ? -6.902 3.972 23.948 1.00 94.75 119 SER A C 1
ATOM 883 O O . SER A 1 119 ? -6.737 3.382 22.874 1.00 94.75 119 SER A O 1
ATOM 885 N N . PRO A 1 120 ? -5.846 4.385 24.676 1.00 92.88 120 PRO A N 1
ATOM 886 C CA . PRO A 1 120 ? -4.471 4.155 24.233 1.00 92.88 120 PRO A CA 1
ATOM 887 C C . PRO A 1 120 ? -4.170 2.681 23.911 1.00 92.88 120 PRO A C 1
ATOM 889 O O . PRO A 1 120 ? -3.471 2.392 22.944 1.00 92.88 120 PRO A O 1
ATOM 892 N N . SER A 1 121 ? -4.743 1.740 24.671 1.00 93.38 121 SER A N 1
ATOM 893 C CA . SER A 1 121 ? -4.579 0.303 24.419 1.00 93.38 121 SER A CA 1
ATOM 894 C C . SER A 1 121 ? -5.329 -0.177 23.174 1.00 93.38 121 SER A C 1
ATOM 896 O O . SER A 1 121 ? -4.798 -0.991 22.421 1.00 93.38 121 SER A O 1
ATOM 898 N N . GLN A 1 122 ? -6.535 0.338 22.918 1.00 93.19 122 GLN A N 1
ATOM 899 C CA . GLN A 1 122 ? -7.295 0.021 21.705 1.00 93.19 122 GLN A CA 1
ATOM 900 C C . GLN A 1 122 ? -6.611 0.577 20.453 1.00 93.19 122 GLN A C 1
ATOM 902 O O . GLN A 1 122 ? -6.494 -0.132 19.457 1.00 93.19 122 GLN A O 1
ATOM 907 N N . ALA A 1 123 ? -6.117 1.817 20.514 1.00 91.12 123 ALA A N 1
ATOM 908 C CA . ALA A 1 123 ? -5.365 2.430 19.424 1.00 91.12 123 ALA A CA 1
ATOM 909 C C . ALA A 1 123 ? -4.087 1.638 19.109 1.00 91.12 123 ALA A C 1
ATOM 911 O O . ALA A 1 123 ? -3.818 1.356 17.943 1.00 91.12 123 ALA A O 1
ATOM 912 N N . ALA A 1 124 ? -3.344 1.216 20.140 1.00 91.69 124 ALA A N 1
ATOM 913 C CA . ALA A 1 124 ? -2.161 0.376 19.970 1.00 91.69 124 ALA A CA 1
ATOM 914 C C . ALA A 1 124 ? -2.502 -0.963 19.299 1.00 91.69 124 ALA A C 1
ATOM 916 O O . ALA A 1 124 ? -1.857 -1.339 18.324 1.00 91.69 124 ALA A O 1
ATOM 917 N N . ARG A 1 125 ? -3.561 -1.650 19.749 1.00 91.56 125 ARG A N 1
ATOM 918 C CA . ARG A 1 125 ? -3.979 -2.927 19.153 1.00 91.56 125 ARG A CA 1
ATOM 919 C C . ARG A 1 125 ? -4.417 -2.775 17.695 1.00 91.56 125 ARG A C 1
ATOM 921 O O . ARG A 1 125 ? -4.066 -3.608 16.866 1.00 91.56 125 ARG A O 1
ATOM 928 N N . LEU A 1 126 ? -5.169 -1.721 17.373 1.00 91.88 126 LEU A N 1
ATOM 929 C CA . LEU A 1 126 ? -5.566 -1.439 15.994 1.00 91.88 126 LEU A CA 1
ATOM 930 C C . LEU A 1 126 ? -4.338 -1.174 15.112 1.00 91.88 126 LEU A C 1
ATOM 932 O O . LEU A 1 126 ? -4.240 -1.727 14.019 1.00 91.88 126 LEU A O 1
ATOM 936 N N . ALA A 1 127 ? -3.383 -0.382 15.605 1.00 90.94 127 ALA A N 1
ATOM 937 C CA . ALA A 1 127 ? -2.136 -0.110 14.898 1.00 90.94 127 ALA A CA 1
ATOM 938 C C . ALA A 1 127 ? -1.314 -1.387 14.658 1.00 90.94 127 ALA A C 1
ATOM 940 O O . ALA A 1 127 ? -0.801 -1.570 13.560 1.00 90.94 127 ALA A O 1
ATOM 941 N N . GLU A 1 128 ? -1.234 -2.294 15.637 1.00 93.12 128 GLU A N 1
ATOM 942 C CA . GLU A 1 128 ? -0.563 -3.594 15.484 1.00 93.12 128 GLU A CA 1
ATOM 943 C C . GLU A 1 128 ? -1.193 -4.448 14.376 1.00 93.12 128 GLU A C 1
ATOM 945 O O . GLU A 1 128 ? -0.476 -5.030 13.563 1.00 93.12 128 GLU A O 1
ATOM 950 N N . ILE A 1 129 ? -2.528 -4.511 14.317 1.00 92.62 129 ILE A N 1
ATOM 951 C CA . ILE A 1 129 ? -3.239 -5.270 13.278 1.00 92.62 129 ILE A CA 1
ATOM 952 C C . ILE A 1 129 ? -2.961 -4.665 11.898 1.00 92.62 129 ILE A C 1
ATOM 954 O O . ILE A 1 129 ? -2.618 -5.389 10.963 1.00 92.62 129 ILE A O 1
ATOM 958 N N . LEU A 1 130 ? -3.070 -3.341 11.768 1.00 91.94 130 LEU A N 1
ATOM 959 C CA . LEU A 1 130 ? -2.804 -2.649 10.506 1.00 91.94 130 LEU A CA 1
ATOM 960 C C . LEU A 1 130 ? -1.342 -2.804 10.068 1.00 91.94 130 LEU A C 1
ATOM 962 O O . LEU A 1 130 ? -1.091 -3.058 8.892 1.00 91.94 130 LEU A O 1
ATOM 966 N N . ASP A 1 131 ? -0.385 -2.729 10.997 1.00 91.62 131 ASP A N 1
ATOM 967 C CA . ASP A 1 131 ? 1.034 -2.972 10.718 1.00 91.62 131 ASP A CA 1
ATOM 968 C C . ASP A 1 131 ? 1.274 -4.415 10.254 1.00 91.62 131 ASP A C 1
ATOM 970 O O . ASP A 1 131 ? 1.982 -4.644 9.272 1.00 91.62 131 ASP A O 1
ATOM 974 N N . PHE A 1 132 ? 0.635 -5.401 10.892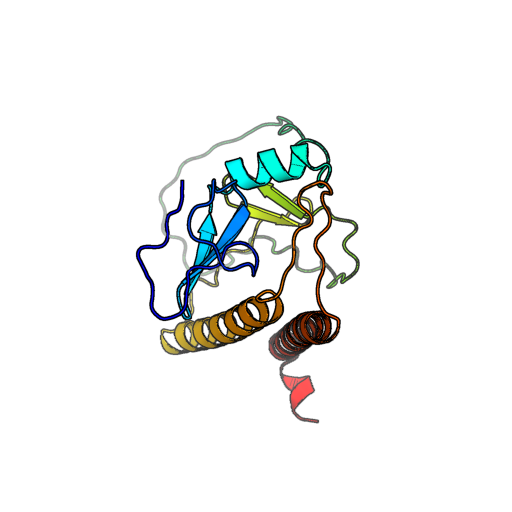 1.00 92.44 132 PHE A N 1
ATOM 975 C CA . PHE A 1 132 ? 0.734 -6.801 10.482 1.00 92.44 132 PHE A CA 1
ATOM 976 C C . PHE A 1 132 ? 0.225 -7.020 9.049 1.00 92.44 132 PHE A C 1
ATOM 978 O O . PHE A 1 132 ? 0.915 -7.629 8.226 1.00 92.44 132 PHE A O 1
ATOM 985 N N . LEU A 1 133 ? -0.953 -6.480 8.723 1.00 92.56 133 LEU A N 1
ATOM 986 C CA . LEU A 1 133 ? -1.541 -6.582 7.384 1.00 92.56 133 LEU A CA 1
ATOM 987 C C . LEU A 1 133 ? -0.695 -5.839 6.339 1.00 92.56 133 LEU A C 1
ATOM 989 O O . LEU A 1 133 ? -0.430 -6.373 5.260 1.00 92.56 133 LEU A O 1
ATOM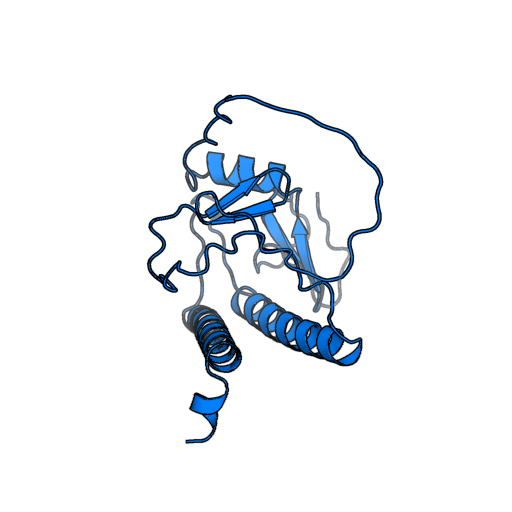 993 N N . HIS A 1 134 ? -0.203 -4.646 6.680 1.00 90.25 134 HIS A N 1
ATOM 994 C CA . HIS A 1 134 ? 0.678 -3.856 5.824 1.00 90.25 134 HIS A CA 1
ATOM 995 C C . HIS A 1 134 ? 2.000 -4.583 5.527 1.00 90.25 134 HIS A C 1
ATOM 997 O O . HIS A 1 134 ? 2.449 -4.610 4.378 1.00 90.25 134 HIS A O 1
ATOM 1003 N N . ARG A 1 135 ? 2.612 -5.240 6.523 1.00 88.88 135 ARG A N 1
ATOM 1004 C CA . ARG A 1 135 ? 3.800 -6.092 6.321 1.00 88.88 135 ARG A CA 1
ATOM 1005 C C . ARG A 1 135 ? 3.503 -7.277 5.408 1.00 88.88 135 ARG A C 1
ATOM 1007 O O . ARG A 1 135 ? 4.318 -7.582 4.538 1.00 88.88 135 ARG A O 1
ATOM 1014 N N . GLY A 1 136 ? 2.343 -7.914 5.579 1.00 89.00 136 GLY A N 1
ATOM 1015 C CA . GLY A 1 136 ? 1.882 -9.002 4.716 1.00 89.00 136 GLY A CA 1
ATOM 1016 C C . GLY A 1 136 ? 1.789 -8.570 3.253 1.00 89.00 136 GLY A C 1
ATOM 1017 O O . GLY A 1 136 ? 2.405 -9.193 2.390 1.00 89.00 136 GLY A O 1
ATOM 1018 N N . LEU A 1 137 ? 1.109 -7.450 2.985 1.00 90.19 137 LEU A N 1
ATOM 1019 C CA . LEU A 1 137 ? 1.019 -6.848 1.649 1.00 90.19 137 LEU A CA 1
ATOM 1020 C C . LEU A 1 137 ? 2.393 -6.470 1.099 1.00 90.19 137 LEU A C 1
ATOM 1022 O O . LEU A 1 137 ? 2.694 -6.768 -0.055 1.00 90.19 137 LEU A O 1
ATOM 1026 N N . THR A 1 138 ? 3.249 -5.872 1.928 1.00 87.56 138 THR A N 1
ATOM 1027 C CA . THR A 1 138 ? 4.610 -5.483 1.543 1.00 87.56 138 THR A CA 1
ATOM 1028 C C . THR A 1 138 ? 5.422 -6.691 1.079 1.00 87.56 138 THR A C 1
ATOM 1030 O O . THR A 1 138 ? 6.061 -6.615 0.029 1.00 87.56 138 THR A O 1
ATOM 1033 N N . ASN A 1 139 ? 5.380 -7.812 1.806 1.00 87.62 139 ASN A N 1
ATOM 1034 C CA . ASN A 1 139 ? 6.073 -9.035 1.394 1.00 87.62 139 ASN A CA 1
ATOM 1035 C C . ASN A 1 139 ? 5.434 -9.672 0.154 1.00 87.62 139 ASN A C 1
ATOM 1037 O O . ASN A 1 139 ? 6.141 -10.119 -0.743 1.00 87.62 139 ASN A O 1
ATOM 1041 N N . ALA A 1 140 ? 4.103 -9.679 0.075 1.00 87.81 140 ALA A N 1
ATOM 1042 C CA . ALA A 1 140 ? 3.375 -10.237 -1.060 1.00 87.81 140 ALA A CA 1
ATOM 1043 C C . ALA A 1 140 ? 3.626 -9.475 -2.370 1.00 87.81 140 ALA A C 1
ATOM 1045 O O . ALA A 1 140 ? 3.506 -10.029 -3.452 1.00 87.81 140 ALA A O 1
ATOM 1046 N N . THR A 1 141 ? 4.000 -8.202 -2.286 1.00 87.00 141 THR A N 1
ATOM 1047 C CA . THR A 1 141 ? 4.275 -7.355 -3.454 1.00 87.00 141 THR A CA 1
ATOM 1048 C C . THR A 1 141 ? 5.776 -7.120 -3.674 1.00 87.00 141 THR A C 1
ATOM 1050 O O . THR A 1 141 ? 6.167 -6.285 -4.484 1.00 87.00 141 THR A O 1
ATOM 1053 N N . GLU A 1 142 ? 6.643 -7.841 -2.953 1.00 84.00 142 GLU A N 1
ATOM 1054 C CA . GLU A 1 142 ? 8.099 -7.654 -2.999 1.00 84.00 142 GLU A CA 1
ATOM 1055 C C . GLU A 1 142 ? 8.717 -8.084 -4.335 1.00 84.00 142 GLU A C 1
ATOM 1057 O O . GLU A 1 142 ? 9.595 -7.394 -4.851 1.00 84.00 142 GLU A O 1
ATOM 1062 N N . ASN A 1 143 ? 8.229 -9.178 -4.930 1.00 83.19 143 ASN A N 1
ATOM 1063 C CA . ASN A 1 143 ? 8.754 -9.715 -6.192 1.00 83.19 143 ASN A CA 1
ATOM 1064 C C . ASN A 1 143 ? 7.904 -9.330 -7.406 1.00 83.19 143 ASN A C 1
ATOM 1066 O O . ASN A 1 143 ? 7.806 -10.091 -8.373 1.00 83.19 143 ASN A O 1
ATOM 1070 N N . ILE A 1 144 ? 7.287 -8.152 -7.360 1.00 85.00 144 ILE A N 1
ATOM 1071 C CA . ILE A 1 144 ? 6.653 -7.571 -8.537 1.00 85.00 144 ILE A CA 1
ATOM 1072 C C . ILE A 1 144 ? 7.701 -7.408 -9.642 1.00 85.00 144 ILE A C 1
ATOM 1074 O O . ILE A 1 144 ? 8.832 -7.007 -9.384 1.00 85.00 144 ILE A O 1
ATOM 1078 N N . ARG A 1 145 ? 7.323 -7.719 -10.882 1.00 80.31 145 ARG A N 1
ATOM 1079 C CA . ARG A 1 145 ? 8.092 -7.359 -12.072 1.00 80.31 145 ARG A CA 1
ATOM 1080 C C . ARG A 1 145 ? 7.218 -6.506 -12.974 1.00 80.31 145 ARG A C 1
ATOM 1082 O O . ARG A 1 145 ? 6.199 -6.975 -13.464 1.00 80.31 145 ARG A O 1
ATOM 1089 N N . THR A 1 146 ? 7.626 -5.269 -13.209 1.00 77.56 146 THR A N 1
ATOM 1090 C CA . THR A 1 146 ? 7.022 -4.418 -14.239 1.00 77.56 146 THR A CA 1
ATOM 1091 C C . THR A 1 146 ? 7.663 -4.751 -15.581 1.00 77.56 146 THR A C 1
ATOM 1093 O O . THR A 1 146 ? 8.882 -4.930 -15.640 1.00 77.56 146 THR A O 1
ATOM 1096 N N . ALA A 1 147 ? 6.885 -4.885 -16.649 1.00 71.94 147 ALA A N 1
ATOM 1097 C CA . ALA A 1 147 ? 7.445 -4.871 -17.998 1.00 71.94 147 ALA A CA 1
ATOM 1098 C C . ALA A 1 147 ? 7.800 -3.420 -18.373 1.00 71.94 147 ALA A C 1
ATOM 1100 O O . ALA A 1 147 ? 7.122 -2.493 -17.945 1.00 71.94 147 ALA A O 1
ATOM 1101 N N . GLU A 1 148 ? 8.898 -3.203 -19.100 1.00 61.56 148 GLU A N 1
ATOM 1102 C CA . GLU A 1 148 ? 9.345 -1.838 -19.446 1.00 61.56 148 GLU A CA 1
ATOM 1103 C C . GLU A 1 148 ? 8.457 -1.185 -20.517 1.00 61.56 148 GLU A C 1
ATOM 1105 O O . GLU A 1 148 ? 8.311 0.034 -20.514 1.00 61.56 148 GLU A O 1
ATOM 1110 N N . ASP A 1 149 ? 7.798 -2.001 -21.347 1.00 63.34 149 ASP A N 1
ATOM 1111 C CA . ASP A 1 149 ? 7.039 -1.547 -22.520 1.00 63.34 149 ASP A CA 1
ATOM 1112 C C . ASP A 1 149 ? 5.524 -1.794 -22.419 1.00 63.34 149 ASP A C 1
ATOM 1114 O O . ASP A 1 149 ? 4.767 -1.352 -23.283 1.00 63.34 149 ASP A O 1
ATOM 1118 N N . THR A 1 150 ? 5.057 -2.504 -21.387 1.00 60.69 150 THR A N 1
ATOM 1119 C CA . THR A 1 150 ? 3.626 -2.764 -21.169 1.00 60.69 150 THR A CA 1
ATOM 1120 C C . THR A 1 150 ? 3.214 -2.298 -19.778 1.00 60.69 150 THR A C 1
ATOM 1122 O O . THR A 1 150 ? 3.966 -2.448 -18.816 1.00 60.69 150 THR A O 1
ATOM 1125 N N . SER A 1 151 ? 1.993 -1.771 -19.642 1.00 68.38 151 SER A N 1
ATOM 1126 C CA . SER A 1 151 ? 1.376 -1.408 -18.351 1.00 68.38 151 SER A CA 1
ATOM 1127 C C . SER A 1 151 ? 1.030 -2.633 -17.485 1.00 68.38 151 SER A C 1
ATOM 1129 O O . SER A 1 151 ? 0.110 -2.591 -16.671 1.00 68.38 151 SER A O 1
ATOM 1131 N N . GLU A 1 152 ? 1.731 -3.750 -17.675 1.00 76.06 152 GLU A N 1
ATOM 1132 C CA . GLU A 1 152 ? 1.461 -5.016 -17.016 1.00 76.06 152 GLU A CA 1
ATOM 1133 C C . GLU A 1 152 ? 2.431 -5.253 -15.860 1.00 76.06 152 GLU A C 1
ATOM 1135 O O . GLU A 1 152 ? 3.650 -5.055 -15.945 1.00 76.06 152 GLU A O 1
ATOM 1140 N N . VAL A 1 153 ? 1.861 -5.739 -14.762 1.00 82.38 153 VAL A N 1
ATOM 1141 C CA . VAL A 1 153 ? 2.586 -6.121 -13.557 1.00 82.38 153 VAL A CA 1
ATOM 1142 C C . VAL A 1 153 ? 2.539 -7.638 -13.439 1.00 82.38 153 VAL A C 1
ATOM 1144 O O . VAL A 1 153 ? 1.471 -8.228 -13.300 1.00 82.38 153 VAL A O 1
ATOM 1147 N N . GLN A 1 154 ? 3.703 -8.282 -13.477 1.00 84.50 154 GLN A N 1
ATOM 1148 C CA . GLN A 1 154 ? 3.823 -9.721 -13.283 1.00 84.50 154 GLN A CA 1
ATOM 1149 C C . GLN A 1 154 ? 4.098 -10.039 -11.813 1.00 84.50 154 GLN A C 1
ATOM 1151 O O . GLN A 1 154 ? 5.019 -9.497 -11.194 1.00 84.50 154 GLN A O 1
ATOM 1156 N N . LEU A 1 155 ? 3.307 -10.964 -11.274 1.00 88.00 155 LEU A N 1
ATOM 1157 C CA . LEU A 1 155 ? 3.422 -11.500 -9.923 1.00 88.00 155 LEU A CA 1
ATOM 1158 C C . LEU A 1 155 ? 3.605 -13.014 -9.998 1.00 88.00 155 LEU A C 1
ATOM 1160 O O . LEU A 1 155 ? 2.931 -13.701 -10.767 1.00 88.00 155 LEU A O 1
ATOM 1164 N N . VAL A 1 156 ? 4.501 -13.552 -9.173 1.00 89.00 156 VAL A N 1
ATOM 1165 C CA . VAL A 1 156 ? 4.625 -15.005 -9.022 1.00 89.00 156 VAL A CA 1
ATOM 1166 C C . VAL A 1 156 ? 3.392 -15.529 -8.287 1.00 89.00 156 VAL A C 1
ATOM 1168 O O . VAL A 1 156 ? 2.915 -14.906 -7.340 1.00 89.00 156 VAL A O 1
ATOM 1171 N N . PHE A 1 157 ? 2.894 -16.707 -8.673 1.00 88.81 157 PHE A N 1
ATOM 1172 C CA . PHE A 1 157 ? 1.680 -17.279 -8.080 1.00 88.81 157 PHE A CA 1
ATOM 1173 C C . PHE A 1 157 ? 1.751 -17.409 -6.549 1.00 88.81 157 PHE A C 1
ATOM 1175 O O . PHE A 1 157 ? 0.771 -17.140 -5.864 1.00 88.81 157 PHE A O 1
ATOM 1182 N N . ALA A 1 158 ? 2.914 -17.762 -5.994 1.00 88.75 158 ALA A N 1
ATOM 1183 C CA . ALA A 1 158 ? 3.107 -17.833 -4.545 1.00 88.75 158 ALA A CA 1
ATOM 1184 C C . ALA A 1 158 ? 2.891 -16.477 -3.850 1.00 88.75 158 ALA A C 1
ATOM 1186 O O . ALA A 1 158 ? 2.312 -16.421 -2.770 1.00 88.75 158 ALA A O 1
ATOM 1187 N N . ASP A 1 159 ? 3.320 -15.385 -4.478 1.00 89.88 159 ASP A N 1
ATOM 1188 C CA . ASP A 1 159 ? 3.144 -14.031 -3.958 1.00 89.88 159 ASP A CA 1
ATOM 1189 C C . ASP A 1 159 ? 1.697 -13.552 -4.120 1.00 89.88 159 ASP A C 1
ATOM 1191 O O . ASP A 1 159 ? 1.132 -12.974 -3.192 1.00 89.88 159 ASP A O 1
ATOM 1195 N N . TRP A 1 160 ? 1.040 -13.918 -5.223 1.00 90.44 160 TRP A N 1
ATOM 1196 C CA . TRP A 1 160 ? -0.406 -13.745 -5.377 1.00 90.44 160 TRP A CA 1
ATOM 1197 C C . TRP A 1 160 ? -1.203 -14.447 -4.264 1.00 90.44 160 TRP A C 1
ATOM 1199 O O . TRP A 1 160 ? -2.090 -13.845 -3.661 1.00 90.44 160 TRP A O 1
ATOM 1209 N N . GLN A 1 161 ? -0.846 -15.686 -3.907 1.00 92.12 161 GLN A N 1
ATOM 1210 C CA . GLN A 1 161 ? -1.484 -16.398 -2.792 1.00 92.12 161 GLN A CA 1
ATOM 1211 C C . GLN A 1 161 ? -1.314 -15.670 -1.452 1.00 92.12 161 GLN A C 1
ATOM 1213 O O . GLN A 1 161 ? -2.228 -15.681 -0.628 1.00 92.12 161 GLN A O 1
ATOM 1218 N N . LYS A 1 162 ? -0.190 -14.978 -1.229 1.00 90.25 162 LYS A N 1
ATOM 1219 C CA . LYS A 1 162 ? -0.013 -14.144 -0.029 1.00 90.25 162 LYS A CA 1
ATOM 1220 C C . LYS A 1 162 ? -0.962 -12.944 -0.026 1.00 90.25 162 LYS A C 1
ATOM 1222 O O . LYS A 1 162 ? -1.522 -12.639 1.025 1.00 90.25 162 LYS A O 1
ATOM 1227 N N . ILE A 1 163 ? -1.185 -12.299 -1.177 1.00 91.69 163 ILE A N 1
ATOM 1228 C CA . ILE A 1 163 ? -2.180 -11.218 -1.311 1.00 91.69 163 ILE A CA 1
ATOM 1229 C C . ILE A 1 163 ? -3.571 -11.740 -0.935 1.00 91.69 163 ILE A C 1
ATOM 1231 O O . ILE A 1 163 ? -4.263 -11.115 -0.128 1.00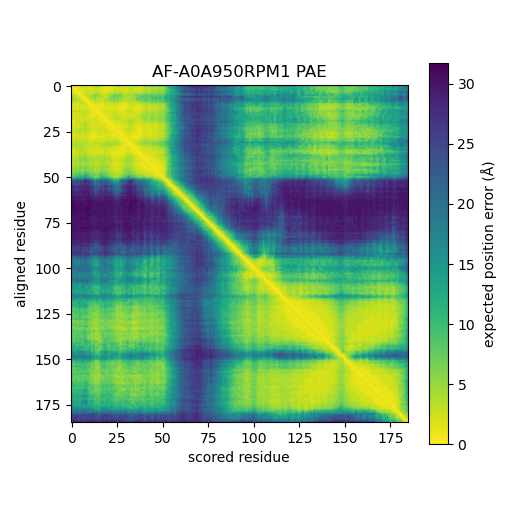 91.69 163 ILE A O 1
ATOM 1235 N N . LEU A 1 164 ? -3.967 -12.905 -1.457 1.00 89.88 164 LEU A N 1
ATOM 1236 C CA . LEU A 1 164 ? -5.238 -13.548 -1.101 1.00 89.88 164 LEU A CA 1
ATOM 1237 C C . LEU A 1 164 ? -5.318 -13.899 0.392 1.00 89.88 164 LEU A C 1
ATOM 1239 O O . LEU A 1 164 ? -6.362 -13.723 1.017 1.00 89.88 164 LEU A O 1
ATOM 1243 N N . GLY A 1 165 ? -4.205 -14.324 0.992 1.00 88.88 165 GLY A N 1
ATOM 1244 C CA . GLY A 1 165 ? -4.108 -14.550 2.433 1.00 88.88 165 GLY A CA 1
ATOM 1245 C C . GLY A 1 165 ? -4.407 -13.292 3.255 1.00 88.88 165 GLY A C 1
ATOM 1246 O O . GLY A 1 165 ? -5.151 -13.366 4.232 1.00 88.88 165 GLY A O 1
ATOM 1247 N N . VAL A 1 166 ? -3.895 -12.125 2.844 1.00 92.19 166 VAL A N 1
ATOM 1248 C CA . VAL A 1 166 ? -4.213 -10.847 3.509 1.00 92.19 166 VAL A CA 1
ATOM 1249 C C . VAL A 1 166 ? -5.692 -10.483 3.346 1.00 92.19 166 VAL A C 1
ATOM 1251 O O . VAL A 1 166 ? -6.314 -10.068 4.322 1.00 92.19 166 VAL A O 1
ATOM 1254 N N . HIS A 1 167 ? -6.285 -10.702 2.167 1.00 87.38 167 HIS A N 1
ATOM 1255 C CA . HIS A 1 167 ? -7.726 -10.494 1.953 1.00 87.38 167 HIS A CA 1
ATOM 1256 C C . HIS A 1 167 ? -8.577 -11.371 2.878 1.00 87.38 167 HIS A C 1
ATOM 1258 O O . HIS A 1 167 ? -9.512 -10.885 3.510 1.00 87.38 167 HIS A O 1
ATOM 1264 N N . MET A 1 168 ? -8.224 -12.652 3.015 1.00 88.69 168 MET A N 1
ATOM 1265 C CA . MET A 1 168 ? -8.897 -13.561 3.942 1.00 88.69 168 MET A CA 1
ATOM 1266 C C . MET A 1 168 ? -8.796 -13.059 5.389 1.00 88.69 168 MET A C 1
ATOM 1268 O O . MET A 1 168 ? -9.790 -13.078 6.113 1.00 88.69 168 MET A O 1
ATOM 1272 N N . LEU A 1 169 ? -7.617 -12.602 5.826 1.00 89.56 169 LEU A N 1
ATOM 1273 C CA . LEU A 1 169 ? -7.439 -12.059 7.177 1.00 89.56 169 LEU A CA 1
ATOM 1274 C C . LEU A 1 169 ? -8.283 -10.801 7.407 1.00 89.56 169 LEU A C 1
ATOM 1276 O O . LEU A 1 169 ? -8.930 -10.700 8.447 1.00 89.56 169 LEU A O 1
ATOM 1280 N N . LEU A 1 170 ? -8.327 -9.884 6.437 1.00 89.44 170 LEU A N 1
ATOM 1281 C CA . LEU A 1 170 ? -9.200 -8.708 6.475 1.00 89.44 170 LEU A CA 1
ATOM 1282 C C . LEU A 1 170 ? -10.672 -9.107 6.628 1.00 89.44 170 LEU A C 1
ATOM 1284 O O . LEU A 1 170 ? -11.343 -8.608 7.527 1.00 89.44 170 LEU A O 1
ATOM 1288 N N . GLY A 1 171 ? -11.153 -10.054 5.817 1.00 83.56 171 GLY A N 1
ATOM 1289 C CA . GLY A 1 171 ? -12.527 -10.555 5.909 1.00 83.56 171 GLY A CA 1
ATOM 1290 C C . GLY A 1 171 ? -12.836 -11.195 7.267 1.00 83.56 171 GLY A C 1
ATOM 1291 O O . GLY A 1 171 ? -13.897 -10.955 7.842 1.00 83.56 171 GLY A O 1
ATOM 1292 N N . ARG A 1 172 ? -11.885 -11.953 7.830 1.00 85.19 172 ARG A N 1
ATOM 1293 C CA . ARG A 1 172 ? -12.019 -12.544 9.171 1.00 85.19 172 ARG A CA 1
ATOM 1294 C C . ARG A 1 172 ? -12.113 -11.485 10.265 1.00 85.19 172 ARG A C 1
ATOM 1296 O O . ARG A 1 172 ? -12.986 -11.598 11.117 1.00 85.19 172 ARG A O 1
ATOM 1303 N N . TYR A 1 173 ? -11.238 -10.477 10.251 1.00 87.88 173 TYR A N 1
ATOM 1304 C CA . TYR A 1 173 ? -11.285 -9.395 11.238 1.00 87.88 173 TYR A CA 1
ATOM 1305 C C . TYR A 1 173 ? -12.554 -8.561 11.111 1.00 87.88 173 TYR A C 1
ATOM 1307 O O . TYR A 1 173 ? -13.136 -8.196 12.127 1.00 87.88 173 TYR A O 1
ATOM 1315 N N . LEU A 1 174 ? -13.009 -8.297 9.887 1.00 85.00 174 LEU A N 1
ATOM 1316 C CA . LEU A 1 174 ? -14.255 -7.579 9.669 1.00 85.00 174 LEU A CA 1
ATOM 1317 C C . LEU A 1 174 ? -15.436 -8.331 10.287 1.00 85.00 174 LEU A C 1
ATOM 1319 O O . LEU A 1 174 ? -16.159 -7.759 11.096 1.00 85.00 174 LEU A O 1
ATOM 1323 N N . ARG A 1 175 ? -15.575 -9.628 9.986 1.00 80.38 175 ARG A N 1
ATOM 1324 C CA . ARG A 1 175 ? -16.625 -10.462 10.579 1.00 80.38 175 ARG A CA 1
ATOM 1325 C C . ARG A 1 175 ? -16.522 -10.509 12.101 1.00 80.38 175 ARG A C 1
ATOM 1327 O O . ARG A 1 175 ? -17.520 -10.326 12.778 1.00 80.38 175 ARG A O 1
ATOM 1334 N N . ALA A 1 176 ? -15.314 -10.681 12.632 1.00 83.12 176 ALA A N 1
ATOM 1335 C CA . ALA A 1 176 ? -15.059 -10.704 14.069 1.00 83.12 176 ALA A CA 1
ATOM 1336 C C . ALA A 1 176 ? -15.493 -9.418 14.793 1.00 83.12 176 ALA A C 1
ATOM 1338 O O . ALA A 1 176 ? -15.953 -9.470 15.929 1.00 83.12 176 ALA A O 1
ATOM 1339 N N . ILE A 1 177 ? -15.318 -8.262 14.150 1.00 85.44 177 ILE A N 1
ATOM 1340 C CA . ILE A 1 177 ? -15.686 -6.959 14.714 1.00 85.44 177 ILE A CA 1
ATOM 1341 C C . ILE A 1 177 ? -17.195 -6.713 14.584 1.00 85.44 177 ILE A C 1
ATOM 1343 O O . ILE A 1 177 ? -17.797 -6.153 15.498 1.00 85.44 177 ILE A O 1
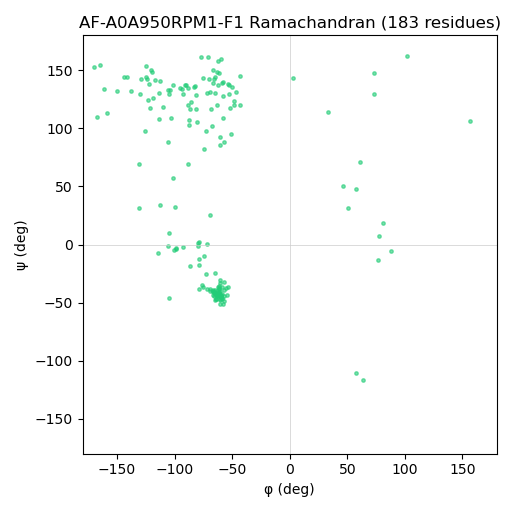ATOM 1347 N N . SER A 1 178 ? -17.802 -7.117 13.465 1.00 81.19 178 SER A N 1
ATOM 1348 C CA . SER A 1 178 ? -19.235 -6.942 13.200 1.00 81.19 178 SER A CA 1
ATOM 1349 C C . SER A 1 178 ? -20.121 -7.933 13.965 1.00 81.19 178 SER A C 1
ATOM 1351 O O . SER A 1 178 ? -21.216 -7.570 14.382 1.00 81.19 178 SER A O 1
ATOM 1353 N N . GLU A 1 179 ? -19.651 -9.164 14.164 1.00 85.19 179 GLU A N 1
ATOM 1354 C CA . GLU A 1 179 ? -20.377 -10.283 14.775 1.00 85.19 179 GLU A CA 1
ATOM 1355 C C . GLU A 1 179 ? -19.516 -10.942 15.873 1.00 85.19 179 GLU A C 1
ATOM 1357 O O . GLU A 1 179 ? -19.048 -12.072 15.699 1.00 85.19 179 GLU A O 1
ATOM 1362 N N . PRO A 1 180 ? -19.274 -10.269 17.012 1.00 77.75 180 PRO A N 1
ATOM 1363 C CA . PRO A 1 180 ? -18.355 -10.768 18.038 1.00 77.75 180 PRO A CA 1
ATOM 1364 C C . PRO A 1 180 ? -18.774 -12.125 18.625 1.00 77.75 180 PRO A C 1
ATOM 1366 O O . PRO A 1 180 ? -17.911 -12.925 18.971 1.00 77.75 180 PRO A O 1
ATOM 1369 N N . GLU A 1 181 ? -20.077 -12.414 18.676 1.00 72.31 181 GLU A N 1
ATOM 1370 C CA . GLU A 1 181 ? -20.618 -13.663 19.237 1.00 72.31 181 GLU A CA 1
ATOM 1371 C C . GLU A 1 181 ? -20.495 -14.863 18.281 1.00 72.31 181 GLU A C 1
ATOM 1373 O O . GLU A 1 181 ? -20.623 -16.005 18.697 1.00 72.31 181 GLU A O 1
ATOM 1378 N N . SER A 1 182 ? -20.177 -14.631 17.001 1.00 63.88 182 SER A N 1
ATOM 1379 C CA . SER A 1 182 ? -20.011 -15.696 15.996 1.00 63.88 182 SER A CA 1
ATOM 1380 C C . SER A 1 182 ? -18.656 -16.421 16.056 1.00 63.88 182 SER A C 1
ATOM 1382 O O . SER A 1 182 ? -18.398 -17.309 15.246 1.00 63.88 182 SER A O 1
ATOM 1384 N N . LEU A 1 183 ? -17.767 -16.014 16.970 1.00 56.09 183 LEU A N 1
ATOM 1385 C CA . LEU A 1 183 ? -16.417 -16.568 17.138 1.00 56.09 183 LEU A CA 1
ATOM 1386 C C . LEU A 1 183 ? -16.297 -17.567 18.298 1.00 56.09 183 LEU A C 1
ATOM 1388 O O . LEU A 1 183 ? -15.204 -18.094 18.509 1.00 56.09 183 LEU A O 1
ATOM 1392 N N . GLU A 1 184 ? -17.363 -17.765 19.077 1.00 54.38 184 GLU A N 1
ATOM 1393 C CA . GLU A 1 184 ? -17.363 -18.645 20.257 1.00 54.38 184 GLU A CA 1
ATOM 1394 C C . GLU A 1 184 ? -17.810 -20.092 19.956 1.00 54.38 184 GLU A C 1
ATOM 1396 O O . GLU A 1 184 ? -17.720 -20.938 20.846 1.00 54.38 184 GLU A O 1
ATOM 1401 N N . ASP A 1 185 ? -18.185 -20.394 18.706 1.00 40.44 185 ASP A N 1
ATOM 1402 C CA . ASP A 1 185 ? -18.531 -21.734 18.189 1.00 40.44 185 ASP A CA 1
ATOM 1403 C C . ASP A 1 185 ? -17.470 -22.278 17.208 1.00 40.44 185 ASP A C 1
ATOM 1405 O O . ASP A 1 185 ? -17.235 -23.513 17.204 1.00 40.44 185 ASP A O 1
#

Mean predicted aligned error: 13.59 Å

Solvent-accessible surface area (backbone atoms only — not comparable to full-atom values): 11681 Å² total; per-residue (Å²): 116,49,70,50,83,79,52,95,80,46,35,25,49,45,51,40,78,50,57,69,46,78,78,50,54,63,40,40,37,36,54,83,91,46,79,47,72,38,65,52,58,60,51,29,44,55,49,38,42,74,67,69,73,49,81,79,81,77,76,87,79,85,79,83,90,80,88,87,90,82,93,74,93,77,71,98,69,83,86,71,66,80,64,78,86,78,66,73,89,66,92,69,74,86,47,58,77,43,69,57,95,69,41,48,24,53,47,89,44,62,65,78,78,77,79,89,82,59,51,75,68,54,48,50,52,53,50,52,52,51,50,53,51,50,51,46,47,52,60,30,54,43,66,33,39,68,50,95,88,48,96,48,76,48,66,52,69,73,32,50,52,41,44,51,50,48,52,52,51,52,53,51,52,51,47,46,71,77,41,63,78,75,73,81,123

Secondary structure (DSSP, 8-state):
-EE----TT-EEETTEEESEE---TT-EEEETTEEEE-S-HHHHHHHHHHTT-S---------------------SS-------TT----SS--SPEEEETTEEEETTEEPPPPPTT--HHHHHHHHHHHHHHHHHHHHHTTT-EE-SSSS-EE--HHHHHHHHHHHHHHHHHHHHHH-GGGG--

pLDDT: mean 72.92, std 20.26, range [26.45, 94.75]